Protein AF-A0A6A6Y334-F1 (afdb_monomer_lite)

Foldseek 3Di:
DAQLDDDDPVCVVPDPCQVVAADPVRHGDPVNDDPDRHPLCVVCVVQVHPDCVRGPDHPVLSVQVRVLVSLQVPPDPVSRDDPVVSCVGPNNVVPQVCLCVVPDVVVVVVLVVVVCVVCVVVVVLVVVLVVLVVVLVVLVPDPPRDPVVNVVSVVVSVVSVVVSVVVVVVVVVVVVVVVVVVVVVPDDDDDDDDDDDDDDDDDDDDDDPPDDPDPNSVSVVVSVVSVVVVVVVVVVVVVVVVPDDDD

Secondary structure (DSSP, 8-state):
-BTTBSPPHHHHHH-TTHHHHB-TTSPBPGGG--S-SSHHHHHHHHTT-SSTTSSSS-HHHHHHHHHHHHHHS-SSGGGSPPHHHHHTSHHIIIIIIHHHHHS-HHHHHHHHHHHHHHHHHHHHHHHHHHHHHHHHHHHHH-TTS-HHHHHHHHHHHHHHHHHHHHHHHHHHHHHHHHHHHHHHH------PPPP------PPPP-------S-HHHHHHHHHHHHHHHHHHHHHHHHHTTTTPPP-

Radius of gyration: 24.03 Å; chains: 1; bounding box: 82×52×56 Å

Structure (mmCIF, N/CA/C/O backbone):
data_AF-A0A6A6Y334-F1
#
_entry.id   AF-A0A6A6Y334-F1
#
loop_
_atom_site.group_PDB
_atom_site.id
_atom_site.type_symbol
_atom_site.label_atom_id
_atom_site.label_alt_id
_atom_site.label_comp_id
_atom_site.label_asym_id
_atom_site.label_entity_id
_atom_site.label_seq_id
_atom_site.pdbx_PDB_ins_code
_atom_site.Cartn_x
_atom_site.Cartn_y
_atom_site.Cartn_z
_atom_site.occupancy
_atom_site.B_iso_or_equiv
_atom_site.auth_seq_id
_atom_site.auth_comp_id
_atom_site.auth_asym_id
_atom_site.auth_atom_id
_atom_site.pdbx_PDB_model_num
ATOM 1 N N . MET A 1 1 ? -9.642 15.295 -2.254 1.00 53.03 1 MET A N 1
ATOM 2 C CA . MET A 1 1 ? -9.373 14.388 -3.403 1.00 53.03 1 MET A CA 1
ATOM 3 C C . MET A 1 1 ? -8.264 13.412 -3.040 1.00 53.03 1 MET A C 1
ATOM 5 O O . MET A 1 1 ? -7.288 13.830 -2.428 1.00 53.03 1 MET A O 1
ATOM 9 N N . GLY A 1 2 ? -8.426 12.127 -3.369 1.00 61.81 2 GLY A N 1
ATOM 10 C CA . GLY A 1 2 ? -7.389 11.110 -3.171 1.00 61.81 2 GLY A CA 1
ATOM 11 C C . GLY A 1 2 ? -6.434 11.029 -4.365 1.00 61.81 2 GLY A C 1
ATOM 12 O O . GLY A 1 2 ? -6.744 11.528 -5.445 1.00 61.81 2 GLY A O 1
ATOM 13 N N . GLY A 1 3 ? -5.294 10.350 -4.197 1.00 67.12 3 GLY A N 1
ATOM 14 C CA . GLY A 1 3 ? -4.280 10.192 -5.253 1.00 67.12 3 GLY A CA 1
ATOM 15 C C . GLY A 1 3 ? -4.747 9.440 -6.513 1.00 67.12 3 GLY A C 1
ATOM 16 O O . GLY A 1 3 ? -4.031 9.438 -7.511 1.00 67.12 3 GLY A O 1
ATOM 17 N N . LEU A 1 4 ? -5.943 8.838 -6.482 1.00 75.44 4 LEU A N 1
ATOM 18 C CA . LEU A 1 4 ? -6.606 8.150 -7.600 1.00 75.44 4 LEU A CA 1
ATOM 19 C C . LEU A 1 4 ? -7.799 8.940 -8.174 1.00 75.44 4 LEU A C 1
ATOM 21 O O . LEU A 1 4 ? -8.516 8.434 -9.035 1.00 75.44 4 LEU A O 1
ATOM 25 N N . GLY A 1 5 ? -8.022 10.170 -7.700 1.00 77.94 5 GLY A N 1
ATOM 26 C CA . GLY A 1 5 ? -9.166 11.006 -8.056 1.00 77.94 5 GLY A CA 1
ATOM 27 C C . GLY A 1 5 ? -10.259 11.041 -6.975 1.00 77.94 5 GLY A C 1
ATOM 28 O O . GLY A 1 5 ? -10.006 10.717 -5.809 1.00 77.94 5 GLY A O 1
ATOM 29 N N . PRO A 1 6 ? -11.472 11.509 -7.322 1.00 79.94 6 PRO A N 1
ATOM 30 C CA . PRO A 1 6 ? -12.604 11.525 -6.403 1.00 79.94 6 PRO A CA 1
ATOM 31 C C . PRO A 1 6 ? -13.100 10.106 -6.101 1.00 79.94 6 PRO A C 1
ATOM 33 O O . PRO A 1 6 ? -13.112 9.231 -6.969 1.00 79.94 6 PRO A O 1
ATOM 36 N N . PHE A 1 7 ? -13.545 9.889 -4.864 1.00 82.81 7 PHE A N 1
ATOM 37 C CA . PHE A 1 7 ? -14.163 8.627 -4.475 1.00 82.81 7 PHE A CA 1
ATOM 38 C C . PHE A 1 7 ? -15.519 8.460 -5.174 1.00 82.81 7 PHE A C 1
ATOM 40 O O . PHE A 1 7 ? -16.265 9.432 -5.315 1.00 82.81 7 PHE A O 1
ATOM 47 N N . PRO A 1 8 ? -15.892 7.237 -5.584 1.00 86.25 8 PRO A N 1
ATOM 48 C CA . PRO A 1 8 ? -17.238 6.977 -6.068 1.00 86.25 8 PRO A CA 1
ATOM 49 C C . PRO A 1 8 ? -18.283 7.288 -4.988 1.00 86.25 8 PRO A C 1
ATOM 51 O O . PRO A 1 8 ? -18.146 6.819 -3.857 1.00 86.25 8 PRO A O 1
ATOM 54 N N . ALA A 1 9 ? -19.356 7.999 -5.350 1.00 85.88 9 ALA A N 1
ATOM 55 C CA . ALA A 1 9 ? -20.399 8.435 -4.410 1.00 85.88 9 ALA A CA 1
ATOM 56 C C . ALA A 1 9 ? -20.945 7.291 -3.538 1.00 85.88 9 ALA A C 1
ATOM 58 O O . ALA A 1 9 ? -20.974 7.404 -2.319 1.00 85.88 9 ALA A O 1
ATOM 59 N N . ARG A 1 10 ? -21.239 6.126 -4.137 1.00 85.38 10 ARG A N 1
ATOM 60 C CA . ARG A 1 10 ? -21.758 4.960 -3.394 1.00 85.38 10 ARG A CA 1
ATOM 61 C C . ARG A 1 10 ? -20.804 4.433 -2.308 1.00 85.38 10 ARG A C 1
ATOM 63 O O . ARG A 1 10 ? -21.264 3.796 -1.370 1.00 85.38 10 ARG A O 1
ATOM 70 N N . TRP A 1 11 ? -19.487 4.603 -2.478 1.00 85.69 11 TRP A N 1
ATOM 71 C CA . TRP A 1 11 ? -18.488 4.226 -1.468 1.00 85.69 11 TRP A CA 1
ATOM 72 C C . TRP A 1 11 ? -18.389 5.313 -0.407 1.00 85.69 11 TRP A C 1
ATOM 74 O O . TRP A 1 11 ? -18.378 5.012 0.779 1.00 85.69 11 TRP A O 1
ATOM 84 N N . TRP A 1 12 ? -18.359 6.571 -0.843 1.00 85.12 12 TRP A N 1
ATOM 85 C CA . TRP A 1 12 ? -18.287 7.728 0.039 1.00 85.12 12 TRP A CA 1
ATOM 86 C C . TRP A 1 12 ? -19.474 7.817 1.006 1.00 85.12 12 TRP A C 1
ATOM 88 O O . TRP A 1 12 ? -19.306 8.127 2.180 1.00 85.12 12 TRP A O 1
ATOM 98 N N . GLU A 1 13 ? -20.681 7.521 0.535 1.00 86.38 13 GLU A N 1
ATOM 99 C CA . GLU A 1 13 ? -21.895 7.546 1.356 1.00 86.38 13 GLU A CA 1
ATOM 100 C C . GLU A 1 13 ? -21.915 6.440 2.413 1.00 86.38 13 GLU A C 1
ATOM 102 O O . GLU A 1 13 ? -22.378 6.683 3.520 1.00 86.38 13 GLU A O 1
ATOM 107 N N . LYS A 1 14 ? -21.375 5.259 2.089 1.00 87.06 14 LYS A N 1
ATOM 108 C CA . LYS A 1 14 ? -21.352 4.077 2.967 1.00 87.06 14 LYS A CA 1
ATOM 109 C C . LYS A 1 14 ? -20.161 4.029 3.921 1.00 87.06 14 LYS A C 1
ATOM 111 O O . LYS A 1 14 ? -20.036 3.082 4.689 1.00 87.06 14 LYS A O 1
ATOM 116 N N . TRP A 1 15 ? -19.232 4.973 3.812 1.00 87.25 15 TRP A N 1
ATOM 117 C CA . TRP A 1 15 ? -18.028 4.957 4.626 1.00 87.25 15 TRP A CA 1
ATOM 118 C C . TRP A 1 15 ? -18.263 5.680 5.955 1.00 87.25 15 TRP A C 1
ATOM 120 O O . TRP A 1 15 ? -18.097 6.894 6.042 1.00 87.25 15 TRP A O 1
ATOM 130 N N . ASP A 1 16 ? -18.590 4.916 6.998 1.00 86.38 16 ASP A N 1
ATOM 131 C CA . ASP A 1 16 ? -18.931 5.445 8.330 1.00 86.38 16 ASP A CA 1
ATOM 132 C C . ASP A 1 16 ? -17.792 6.243 8.980 1.00 86.38 16 ASP A C 1
ATOM 134 O O . ASP A 1 16 ? -18.014 7.233 9.667 1.00 86.38 16 ASP A O 1
ATOM 138 N N . ALA A 1 17 ? -16.542 5.858 8.717 1.00 86.00 17 ALA A N 1
ATOM 139 C CA . ALA A 1 17 ? -15.372 6.535 9.269 1.00 86.00 17 ALA A CA 1
ATOM 140 C C . ALA A 1 17 ? -14.866 7.711 8.412 1.00 86.00 17 ALA A C 1
ATOM 142 O O . ALA A 1 17 ? -13.803 8.253 8.720 1.00 86.00 17 ALA A O 1
ATOM 143 N N . LYS A 1 18 ? -15.562 8.121 7.338 1.00 85.88 18 LYS A N 1
ATOM 144 C CA . LYS A 1 18 ? -15.069 9.187 6.438 1.00 85.88 18 LYS A CA 1
ATOM 145 C C . LYS A 1 18 ? -14.795 10.498 7.178 1.00 85.88 18 LYS A C 1
ATOM 147 O O . LYS A 1 18 ? -13.766 11.123 6.933 1.00 85.88 18 LYS A O 1
ATOM 152 N N . ASP A 1 19 ? -15.627 10.835 8.163 1.00 86.44 19 ASP A N 1
ATOM 153 C CA . ASP A 1 19 ? -15.519 12.072 8.941 1.00 86.44 19 ASP A CA 1
ATOM 154 C C . ASP A 1 19 ? -14.288 12.075 9.862 1.00 86.44 19 ASP A C 1
ATOM 156 O O . ASP A 1 19 ? -13.879 13.119 10.363 1.00 86.44 19 ASP A O 1
ATOM 160 N N . LYS A 1 20 ? -13.629 10.927 10.076 1.00 85.81 20 LYS A N 1
ATOM 161 C CA . LYS A 1 20 ? -12.347 10.845 10.797 1.00 85.81 20 LYS A CA 1
ATOM 162 C C . LYS A 1 20 ? -11.171 11.344 9.953 1.00 85.81 20 LYS A C 1
ATOM 164 O O . LYS A 1 20 ? -10.186 11.824 10.508 1.00 85.81 20 LYS A O 1
ATOM 169 N N . TYR A 1 21 ? -11.262 11.231 8.630 1.00 83.62 21 TYR A N 1
ATOM 170 C CA . TYR A 1 21 ? -10.155 11.505 7.704 1.00 83.62 21 TYR A CA 1
ATOM 171 C C . TYR A 1 21 ? -10.401 12.738 6.835 1.00 83.62 21 TYR A C 1
ATOM 173 O O . TYR A 1 21 ? -9.452 13.429 6.456 1.00 83.62 21 TYR A O 1
ATOM 181 N N . PHE A 1 22 ? -11.667 13.022 6.541 1.00 85.69 22 PHE A N 1
ATOM 182 C CA . PHE A 1 22 ? -12.078 14.065 5.620 1.00 85.69 22 PHE A CA 1
ATOM 183 C C . PHE A 1 22 ? -12.992 15.087 6.291 1.00 85.69 22 PHE A C 1
ATOM 185 O O . PHE A 1 22 ? -13.670 14.799 7.277 1.00 85.69 22 PHE A O 1
ATOM 192 N N . SER A 1 23 ? -12.972 16.294 5.745 1.00 86.00 23 SER A N 1
ATOM 193 C CA . SER A 1 23 ? -13.923 17.363 6.040 1.00 86.00 23 SER A CA 1
ATOM 194 C C . SER A 1 23 ? -15.225 17.153 5.249 1.00 86.00 23 SER A C 1
ATOM 196 O O . SER A 1 23 ? -15.264 16.352 4.310 1.00 86.00 23 SER A O 1
ATOM 198 N N . GLU A 1 24 ? -16.290 17.889 5.588 1.00 82.81 24 GLU A N 1
ATOM 199 C CA . GLU A 1 24 ? -17.609 17.780 4.926 1.00 82.81 24 GLU A CA 1
ATOM 200 C C . GLU A 1 24 ? -17.561 18.042 3.407 1.00 82.81 24 GLU A C 1
ATOM 202 O O . GLU A 1 24 ? -18.370 17.509 2.651 1.00 82.81 24 GLU A O 1
ATOM 207 N N . ASP A 1 25 ? -16.578 18.815 2.941 1.00 82.38 25 ASP A N 1
ATOM 208 C CA . ASP A 1 25 ? -16.327 19.105 1.525 1.00 82.38 25 ASP A CA 1
ATOM 209 C C . ASP A 1 25 ? -15.536 17.996 0.790 1.00 82.38 25 ASP A C 1
ATOM 211 O O . ASP A 1 25 ? -15.257 18.109 -0.406 1.00 82.38 25 ASP A O 1
ATOM 215 N N . GLY A 1 26 ? -15.153 16.917 1.485 1.00 78.00 26 GLY A N 1
ATOM 216 C CA . GLY A 1 26 ? -14.350 15.815 0.944 1.00 78.00 26 GLY A CA 1
ATOM 217 C C . GLY A 1 26 ? -12.854 16.128 0.796 1.00 78.00 26 GLY A C 1
ATOM 218 O O . GLY A 1 26 ? -12.109 15.382 0.136 1.00 78.00 26 GLY A O 1
ATOM 219 N N . SER A 1 27 ? -12.389 17.234 1.381 1.00 82.12 27 SER A N 1
ATOM 220 C CA . SER A 1 27 ? -10.965 17.530 1.540 1.00 82.12 27 SER A CA 1
ATOM 221 C C . SER A 1 27 ? -10.364 16.743 2.709 1.00 82.12 27 SER A C 1
ATOM 223 O O . SER A 1 27 ? -11.074 16.277 3.596 1.00 82.12 27 SER A O 1
ATOM 225 N N . TRP A 1 28 ? -9.045 16.534 2.690 1.00 81.81 28 TRP A N 1
ATOM 226 C CA . TRP A 1 28 ? -8.349 15.917 3.821 1.00 81.81 28 TRP A CA 1
ATOM 227 C C . TRP A 1 28 ? -8.351 16.871 5.013 1.00 81.81 28 TRP A C 1
ATOM 229 O O . TRP A 1 28 ? -8.073 18.058 4.840 1.00 81.81 28 TRP A O 1
ATOM 239 N N . LYS A 1 29 ? -8.566 16.346 6.221 1.00 84.69 29 LYS A N 1
ATOM 240 C CA . LYS A 1 29 ? -8.264 17.098 7.445 1.00 84.69 29 LYS A CA 1
ATOM 241 C C . LYS A 1 29 ? -6.766 17.402 7.497 1.00 84.69 29 LYS A C 1
ATOM 243 O O . LYS A 1 29 ? -5.967 16.533 7.154 1.00 84.69 29 LYS A O 1
ATOM 248 N N . GLU A 1 30 ? -6.380 18.606 7.926 1.00 78.31 30 GLU A N 1
ATOM 249 C CA . GLU A 1 30 ? -4.975 19.061 7.893 1.00 78.31 30 GLU A CA 1
ATOM 250 C C . GLU A 1 30 ? -4.021 18.083 8.594 1.00 78.31 30 GLU A C 1
ATOM 252 O O . GLU A 1 30 ? -2.979 17.730 8.052 1.00 78.31 30 GLU A O 1
ATOM 257 N N . GLU A 1 31 ? -4.434 17.560 9.746 1.00 79.62 31 GLU A N 1
ATOM 258 C CA . GLU A 1 31 ? -3.701 16.572 10.551 1.00 79.62 31 GLU A CA 1
ATOM 259 C C . GLU A 1 31 ? -3.618 15.163 9.934 1.00 79.62 31 GLU A C 1
ATOM 261 O O . GLU A 1 31 ? -2.829 14.333 10.385 1.00 79.62 31 GLU A O 1
ATOM 266 N N . LYS A 1 32 ? -4.440 14.860 8.924 1.00 78.06 32 LYS A N 1
ATOM 267 C CA . LYS A 1 32 ? -4.486 13.559 8.232 1.00 78.06 32 LYS A CA 1
ATOM 268 C C . LYS A 1 32 ? -4.083 13.660 6.767 1.00 78.06 32 LYS A C 1
ATOM 270 O O . LYS A 1 32 ? -4.228 12.684 6.030 1.00 78.06 32 LYS A O 1
ATOM 275 N N . LYS A 1 33 ? -3.610 14.827 6.329 1.00 76.88 33 LYS A N 1
ATOM 276 C CA . LYS A 1 33 ? -3.237 15.050 4.940 1.00 76.88 33 LYS A CA 1
ATOM 277 C C . LYS A 1 33 ? -2.040 14.158 4.580 1.00 76.88 33 LYS A C 1
ATOM 279 O O . LYS A 1 33 ? -1.043 14.183 5.296 1.00 76.88 33 LYS A O 1
ATOM 284 N N . PRO A 1 34 ? -2.120 13.373 3.492 1.00 73.31 34 PRO A N 1
ATOM 285 C CA . PRO A 1 34 ? -0.987 12.584 3.037 1.00 73.31 34 PRO A CA 1
ATOM 286 C C . PRO A 1 34 ? 0.148 13.493 2.554 1.00 73.31 34 PRO A C 1
ATOM 288 O O . PRO A 1 34 ? -0.102 14.554 1.977 1.00 73.31 34 PRO A O 1
ATOM 291 N N . ASP A 1 35 ? 1.386 13.027 2.725 1.00 76.62 35 ASP A N 1
ATOM 292 C CA . ASP A 1 35 ? 2.598 13.738 2.287 1.00 76.62 35 ASP A CA 1
ATOM 293 C C . ASP A 1 35 ? 2.624 13.990 0.769 1.00 76.62 35 ASP A C 1
ATOM 295 O O . ASP A 1 35 ? 3.244 14.942 0.296 1.00 76.62 35 ASP A O 1
ATOM 299 N N . PHE A 1 36 ? 1.908 13.160 0.003 1.00 78.25 36 PHE A N 1
ATOM 300 C CA . PHE A 1 36 ? 1.797 13.249 -1.451 1.00 78.25 36 PHE A CA 1
ATOM 301 C C . PHE A 1 36 ? 0.343 13.473 -1.871 1.00 78.25 36 PHE A C 1
ATOM 303 O O . PHE A 1 36 ? -0.562 12.746 -1.450 1.00 78.25 36 PHE A O 1
ATOM 310 N N . ASN A 1 37 ? 0.111 14.452 -2.749 1.00 73.31 37 ASN A N 1
ATOM 311 C CA . ASN A 1 37 ? -1.233 14.826 -3.197 1.00 73.31 37 ASN A CA 1
ATOM 312 C C . ASN A 1 37 ? -1.691 14.010 -4.415 1.00 73.31 37 ASN A C 1
ATOM 314 O O . ASN A 1 37 ? -2.886 13.963 -4.713 1.00 73.31 37 ASN A O 1
ATOM 318 N N . SER A 1 38 ? -0.764 13.356 -5.122 1.00 80.81 38 SER A N 1
ATOM 319 C CA . SER A 1 38 ? -1.067 12.509 -6.277 1.00 80.81 38 SER A CA 1
ATOM 320 C C . SER A 1 38 ? -0.226 11.235 -6.314 1.00 80.81 38 SER A C 1
ATOM 322 O O . SER A 1 38 ? 0.866 11.164 -5.747 1.00 80.81 38 SER A O 1
ATOM 324 N N . LEU A 1 39 ? -0.728 10.221 -7.029 1.00 83.00 39 LEU A N 1
ATOM 325 C CA . LEU A 1 39 ? 0.042 9.008 -7.305 1.00 83.00 39 LEU A CA 1
ATOM 326 C C . LEU A 1 39 ? 1.339 9.328 -8.067 1.00 83.00 39 LEU A C 1
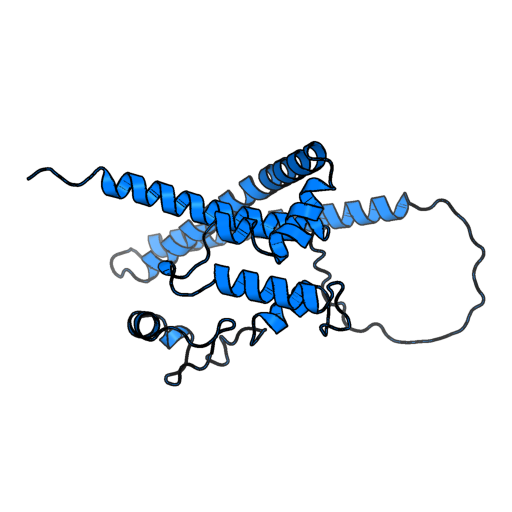ATOM 328 O O . LEU A 1 39 ? 2.373 8.742 -7.768 1.00 83.00 39 LEU A O 1
ATOM 332 N N . ALA A 1 40 ? 1.301 10.284 -8.999 1.00 83.19 40 ALA A N 1
ATOM 333 C CA . ALA A 1 40 ? 2.470 10.717 -9.758 1.00 83.19 40 ALA A CA 1
ATOM 334 C C . ALA A 1 40 ? 3.574 11.302 -8.858 1.00 83.19 40 ALA A C 1
ATOM 336 O O . ALA A 1 40 ? 4.734 10.917 -8.983 1.00 83.19 40 ALA A O 1
ATOM 337 N N . GLU A 1 41 ? 3.219 12.188 -7.919 1.00 82.25 41 GLU A N 1
ATOM 338 C CA . GLU A 1 41 ? 4.163 12.749 -6.937 1.00 82.25 41 GLU A CA 1
ATOM 339 C C . GLU A 1 41 ? 4.803 11.649 -6.089 1.00 82.25 41 GLU A C 1
ATOM 341 O O . GLU A 1 41 ? 6.022 11.618 -5.915 1.00 82.25 41 GLU A O 1
ATOM 346 N N . HIS A 1 42 ? 3.984 10.709 -5.618 1.00 82.19 42 HIS A N 1
ATOM 347 C CA . HIS A 1 42 ? 4.464 9.598 -4.810 1.00 82.19 42 HIS A CA 1
ATOM 348 C C . HIS A 1 42 ? 5.408 8.678 -5.602 1.00 82.19 42 HIS A C 1
ATOM 350 O O . HIS A 1 42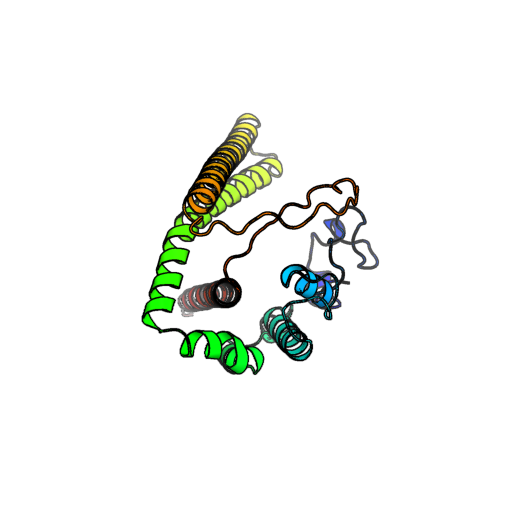 ? 6.452 8.275 -5.095 1.00 82.19 42 HIS A O 1
ATOM 356 N N . LEU A 1 43 ? 5.096 8.383 -6.868 1.00 82.25 43 LEU A N 1
ATOM 357 C CA . LEU A 1 43 ? 5.957 7.566 -7.727 1.00 82.25 43 LEU A CA 1
ATOM 358 C C . LEU A 1 43 ? 7.309 8.231 -7.999 1.00 82.25 43 LEU A C 1
ATOM 360 O O . LEU A 1 43 ? 8.332 7.550 -7.975 1.00 82.25 43 LEU A O 1
ATOM 364 N N . VAL A 1 44 ? 7.336 9.545 -8.241 1.00 81.19 44 VAL A N 1
ATOM 365 C CA . VAL A 1 44 ? 8.590 10.290 -8.450 1.00 81.19 44 VAL A CA 1
ATOM 366 C C . VAL A 1 44 ? 9.485 10.205 -7.214 1.00 81.19 44 VAL A C 1
ATOM 368 O O . VAL A 1 44 ? 10.682 9.942 -7.349 1.00 81.19 44 VAL A O 1
ATOM 371 N N . PHE A 1 45 ? 8.893 10.349 -6.026 1.00 79.38 45 PHE A N 1
ATOM 372 C CA . PHE A 1 45 ? 9.599 10.182 -4.759 1.00 79.38 45 PHE A CA 1
ATOM 373 C C . PHE A 1 45 ? 10.169 8.764 -4.596 1.00 79.38 45 PHE A C 1
ATOM 375 O O . PHE A 1 45 ? 11.352 8.606 -4.293 1.00 79.38 45 PHE A O 1
ATOM 382 N N . LEU A 1 46 ? 9.366 7.725 -4.861 1.00 76.75 46 LEU A N 1
ATOM 383 C CA . LEU A 1 46 ? 9.806 6.324 -4.771 1.00 76.75 46 LEU A CA 1
ATOM 384 C C . LEU A 1 46 ? 10.949 6.001 -5.740 1.00 76.75 46 LEU A C 1
ATOM 386 O O . LEU A 1 46 ? 11.853 5.237 -5.410 1.00 76.75 46 LEU A O 1
ATOM 390 N N . ALA A 1 47 ? 10.949 6.627 -6.912 1.00 72.31 47 ALA A N 1
ATOM 391 C CA . ALA A 1 47 ? 11.998 6.495 -7.914 1.00 72.31 47 ALA A CA 1
ATOM 392 C C . ALA A 1 47 ? 13.188 7.450 -7.681 1.00 72.31 47 ALA A C 1
ATOM 394 O O . ALA A 1 47 ? 13.883 7.817 -8.637 1.00 72.31 47 ALA A O 1
ATOM 395 N N . ARG A 1 48 ? 13.391 7.876 -6.424 1.00 70.06 48 ARG A N 1
ATOM 396 C CA . ARG A 1 48 ? 14.531 8.671 -5.935 1.00 70.06 48 ARG A CA 1
ATOM 397 C C . ARG A 1 48 ? 14.723 10.018 -6.645 1.00 70.06 48 ARG A C 1
ATOM 399 O O . ARG A 1 48 ? 15.815 10.579 -6.627 1.00 70.06 48 ARG A O 1
ATOM 406 N N . GLY A 1 49 ? 13.674 10.555 -7.265 1.00 62.97 49 GLY A N 1
ATOM 407 C CA . GLY A 1 49 ? 13.701 11.856 -7.928 1.00 62.97 49 GLY A CA 1
ATOM 408 C C . GLY A 1 49 ? 13.023 12.943 -7.095 1.00 62.97 49 GLY A C 1
ATOM 409 O O . GLY A 1 49 ? 12.031 12.692 -6.421 1.00 62.97 49 GLY A O 1
ATOM 410 N N . GLN A 1 50 ? 13.499 14.188 -7.203 1.00 62.84 50 GLN A N 1
ATOM 411 C CA . GLN A 1 50 ? 12.696 15.365 -6.826 1.00 62.84 50 GLN A CA 1
ATOM 412 C C . GLN A 1 50 ? 11.701 15.748 -7.931 1.00 62.84 50 GLN A C 1
ATOM 414 O O . GLN A 1 50 ? 10.656 16.339 -7.679 1.00 62.84 50 GLN A O 1
ATOM 419 N N . THR A 1 51 ? 12.033 15.414 -9.178 1.00 65.25 51 THR A N 1
ATOM 420 C CA . THR A 1 51 ? 11.197 15.592 -10.365 1.00 65.25 51 THR A CA 1
ATOM 421 C C . THR A 1 51 ? 11.352 14.388 -11.293 1.00 65.25 51 THR A C 1
ATOM 423 O O . THR A 1 51 ? 12.322 13.635 -11.195 1.00 65.25 51 THR A O 1
ATOM 426 N N . TRP A 1 52 ? 10.455 14.250 -12.270 1.00 63.03 52 TRP A N 1
ATOM 427 C CA . TRP A 1 52 ? 10.581 13.239 -13.327 1.00 63.03 52 TRP A CA 1
ATOM 428 C C . TRP A 1 52 ? 11.881 13.365 -14.143 1.00 63.03 52 TRP A C 1
ATOM 430 O O . TRP A 1 52 ? 12.326 12.386 -14.726 1.00 63.03 52 TRP A O 1
ATOM 440 N N . LYS A 1 53 ? 12.506 14.554 -14.191 1.00 65.19 53 LYS A N 1
ATOM 441 C CA . LYS A 1 53 ? 13.781 14.787 -14.900 1.00 65.19 53 LYS A CA 1
ATOM 442 C C . LYS A 1 53 ? 14.999 14.293 -14.127 1.00 65.19 53 LYS A C 1
ATOM 444 O O . LYS A 1 53 ? 16.034 14.038 -14.725 1.00 65.19 53 LYS A O 1
ATOM 449 N N . THR A 1 54 ? 14.882 14.231 -12.805 1.00 66.06 54 THR A N 1
ATOM 450 C CA . THR A 1 54 ? 15.952 13.811 -11.891 1.00 66.06 54 THR A CA 1
ATOM 451 C C . THR A 1 54 ? 15.756 12.377 -11.414 1.00 66.06 54 THR A C 1
ATOM 453 O O . THR A 1 54 ? 16.494 11.922 -10.552 1.00 66.06 54 THR A O 1
ATOM 456 N N . SER A 1 55 ? 14.711 11.702 -11.891 1.00 68.00 55 SER A N 1
ATOM 457 C CA . SER A 1 55 ? 14.431 10.320 -11.537 1.00 68.00 55 SER A CA 1
ATOM 458 C C . SER A 1 55 ? 15.194 9.367 -12.454 1.00 68.00 55 SER A C 1
ATOM 460 O O . SER A 1 55 ? 15.419 9.658 -13.627 1.00 68.00 55 SER A O 1
ATOM 462 N N . GLU A 1 56 ? 15.553 8.204 -11.913 1.00 68.56 56 GLU A N 1
ATOM 463 C CA . GLU A 1 56 ? 16.175 7.099 -12.649 1.00 68.56 56 GLU A CA 1
ATOM 464 C C . GLU A 1 56 ? 15.229 6.472 -13.697 1.00 68.56 56 GLU A C 1
ATOM 466 O O . GLU A 1 56 ? 15.676 5.774 -14.609 1.00 68.56 56 GLU A O 1
ATOM 471 N N . MET A 1 57 ? 13.917 6.711 -13.588 1.00 72.44 57 MET A N 1
ATOM 472 C CA . MET A 1 57 ? 12.918 6.245 -14.551 1.00 72.44 57 MET A CA 1
ATOM 473 C C . MET A 1 57 ? 12.634 7.299 -15.626 1.00 72.44 57 MET A C 1
ATOM 475 O O . MET A 1 57 ? 12.451 8.480 -15.329 1.00 72.44 57 MET A O 1
ATOM 479 N N . CYS A 1 58 ? 12.529 6.875 -16.890 1.00 80.00 58 CYS A N 1
ATOM 480 C CA . CYS A 1 58 ? 12.147 7.797 -17.956 1.00 80.00 58 CYS A CA 1
ATOM 481 C C . CYS A 1 58 ? 10.655 8.157 -17.875 1.00 80.00 58 CYS A C 1
ATOM 483 O O . CYS A 1 58 ? 9.835 7.408 -17.339 1.00 80.00 58 CYS A O 1
ATOM 485 N N . LYS A 1 59 ? 10.287 9.309 -18.444 1.00 81.31 59 LYS A N 1
ATOM 486 C CA . LYS A 1 59 ? 8.912 9.827 -18.405 1.00 81.31 59 LYS A CA 1
ATOM 487 C C . LYS A 1 59 ? 7.883 8.832 -18.958 1.00 81.31 59 LYS A C 1
ATOM 489 O O . LYS A 1 59 ? 6.838 8.649 -18.345 1.00 81.31 59 LYS A O 1
ATOM 494 N N . ASP A 1 60 ? 8.195 8.173 -20.070 1.00 85.31 60 ASP A N 1
ATOM 495 C CA . ASP A 1 60 ? 7.277 7.220 -20.705 1.00 85.31 60 ASP A CA 1
ATOM 496 C C . ASP A 1 60 ? 7.034 5.997 -19.812 1.00 85.31 60 ASP A C 1
ATOM 498 O O . ASP A 1 60 ? 5.912 5.510 -19.691 1.00 85.31 60 ASP A O 1
ATOM 502 N N . GLU A 1 61 ? 8.079 5.536 -19.120 1.00 85.75 61 GLU A N 1
ATOM 503 C CA . GLU A 1 61 ? 7.969 4.448 -18.154 1.00 85.75 61 GLU A CA 1
ATOM 504 C C . GLU A 1 61 ? 7.124 4.853 -16.942 1.00 85.75 61 GLU A C 1
ATOM 506 O O . GLU A 1 61 ? 6.326 4.048 -16.465 1.00 85.75 61 GLU A O 1
ATOM 511 N N . PHE A 1 62 ? 7.248 6.099 -16.474 1.00 85.12 62 PHE A N 1
ATOM 512 C CA . PHE A 1 62 ? 6.402 6.635 -15.406 1.00 85.12 62 PHE A CA 1
ATOM 513 C C . PHE A 1 62 ? 4.939 6.668 -15.792 1.00 85.12 62 PHE A C 1
ATOM 515 O O . PHE A 1 62 ? 4.106 6.209 -15.019 1.00 85.12 62 PHE A O 1
ATOM 522 N N . THR A 1 63 ? 4.628 7.197 -16.972 1.00 87.62 63 THR A N 1
ATOM 523 C CA . THR A 1 63 ? 3.247 7.267 -17.446 1.00 87.62 63 THR A CA 1
ATOM 524 C C . THR A 1 63 ? 2.658 5.865 -17.575 1.00 87.62 63 THR A C 1
ATOM 526 O O . THR A 1 63 ? 1.566 5.615 -17.071 1.00 87.62 63 THR A O 1
ATOM 529 N N . ALA A 1 64 ? 3.413 4.918 -18.139 1.00 89.19 64 ALA A N 1
ATOM 530 C CA . ALA A 1 64 ? 2.972 3.533 -18.250 1.00 89.19 64 ALA A CA 1
ATOM 531 C C . ALA A 1 64 ? 2.767 2.860 -16.875 1.00 89.19 64 ALA A C 1
ATOM 533 O O . ALA A 1 64 ? 1.789 2.132 -16.695 1.00 89.19 64 ALA A O 1
ATOM 534 N N . LEU A 1 65 ? 3.642 3.123 -15.894 1.00 88.94 65 LEU A N 1
ATOM 535 C CA . LEU A 1 65 ? 3.504 2.616 -14.523 1.00 88.94 65 LEU A CA 1
ATOM 536 C C . LEU A 1 65 ? 2.309 3.242 -13.795 1.00 88.94 65 LEU A C 1
ATOM 538 O O . LEU A 1 65 ? 1.546 2.542 -13.132 1.00 88.94 65 LEU A O 1
ATOM 542 N N . GLU A 1 66 ? 2.136 4.555 -13.905 1.00 89.19 66 GLU A N 1
ATOM 543 C CA . GLU A 1 66 ? 1.031 5.273 -13.279 1.00 89.19 66 GLU A CA 1
ATOM 544 C C . GLU A 1 66 ? -0.314 4.781 -13.827 1.00 89.19 66 GLU A C 1
ATOM 546 O O . GLU A 1 66 ? -1.222 4.479 -13.051 1.00 89.19 66 GLU A O 1
ATOM 551 N N . ASP A 1 67 ? -0.431 4.629 -15.147 1.00 90.38 67 ASP A N 1
ATOM 552 C CA . ASP A 1 67 ? -1.634 4.103 -15.792 1.00 90.38 67 ASP A CA 1
ATOM 553 C C . ASP A 1 67 ? -1.910 2.654 -15.389 1.00 90.38 67 ASP A C 1
ATOM 555 O O . ASP A 1 67 ? -3.059 2.277 -15.136 1.00 90.38 67 ASP A O 1
ATOM 559 N N . PHE A 1 68 ? -0.861 1.839 -15.288 1.00 90.88 68 PHE A N 1
ATOM 560 C CA . PHE A 1 68 ? -0.955 0.470 -14.800 1.00 90.88 68 PHE A CA 1
ATOM 561 C C . PHE A 1 68 ? -1.488 0.418 -13.360 1.00 90.88 68 PHE A C 1
ATOM 563 O O . PHE A 1 68 ? -2.492 -0.249 -13.092 1.00 90.88 68 PHE A O 1
ATOM 570 N N . LEU A 1 69 ? -0.895 1.190 -12.446 1.00 89.94 69 LEU A N 1
ATOM 571 C CA . LEU A 1 69 ? -1.315 1.251 -11.046 1.00 89.94 69 LEU A CA 1
ATOM 572 C C . LEU A 1 69 ? -2.724 1.821 -10.885 1.00 89.94 69 LEU A C 1
ATOM 574 O O . LEU A 1 69 ? -3.503 1.284 -10.099 1.00 89.94 69 LEU A O 1
ATOM 578 N N . LYS A 1 70 ? -3.107 2.842 -11.659 1.00 89.50 70 LYS A N 1
ATOM 579 C CA . LYS A 1 70 ? -4.485 3.360 -11.664 1.00 89.50 70 LYS A CA 1
ATOM 580 C C . LYS A 1 70 ? -5.491 2.270 -12.014 1.00 89.50 70 LYS A C 1
ATOM 582 O O . LYS A 1 70 ? -6.503 2.157 -11.332 1.00 89.50 70 LYS A O 1
ATOM 587 N N . LYS A 1 71 ? -5.199 1.434 -13.018 1.00 90.12 71 LYS A N 1
ATOM 588 C CA . LYS A 1 71 ? -6.055 0.299 -13.412 1.00 90.12 71 LYS A CA 1
ATOM 589 C C . LYS A 1 71 ? -6.096 -0.816 -12.359 1.00 90.12 71 LYS A C 1
ATOM 591 O O . LYS A 1 71 ? -7.115 -1.491 -12.222 1.00 90.12 71 LYS A O 1
ATOM 596 N N . MET A 1 72 ? -5.023 -1.012 -11.593 1.00 89.56 72 MET A N 1
ATOM 597 C CA . MET A 1 72 ? -4.980 -1.989 -10.493 1.00 89.56 72 MET A CA 1
ATOM 598 C C . MET A 1 72 ? -5.686 -1.514 -9.227 1.00 89.56 72 MET A C 1
ATOM 600 O O . MET A 1 72 ? -6.266 -2.329 -8.507 1.00 89.56 72 MET A O 1
ATOM 604 N N . LEU A 1 73 ? -5.616 -0.214 -8.949 1.00 88.00 73 LEU A N 1
ATOM 605 C CA . LEU A 1 73 ? -6.072 0.397 -7.705 1.00 88.00 73 LEU A CA 1
ATOM 606 C C . LEU A 1 73 ? -7.433 1.085 -7.839 1.00 88.00 73 LEU A C 1
ATOM 608 O O . LEU A 1 73 ? -7.864 1.745 -6.897 1.00 88.00 73 LEU A O 1
ATOM 612 N N . VAL A 1 74 ? -8.135 0.913 -8.969 1.00 89.50 74 VAL A N 1
ATOM 613 C CA . VAL A 1 74 ? -9.504 1.420 -9.149 1.00 89.50 74 VAL A CA 1
ATOM 614 C C . VAL A 1 74 ? -10.351 1.056 -7.929 1.00 89.50 74 VAL A C 1
ATOM 616 O O . VAL A 1 74 ? -10.349 -0.093 -7.474 1.00 89.50 74 VAL A O 1
ATOM 619 N N . TYR A 1 75 ? -11.076 2.045 -7.396 1.00 85.25 75 TYR A N 1
ATOM 620 C CA . TYR A 1 75 ? -11.914 1.864 -6.210 1.00 85.25 75 TYR A CA 1
ATOM 621 C C . TYR A 1 75 ? -12.873 0.684 -6.385 1.00 85.25 75 TYR A C 1
ATOM 623 O O . TYR A 1 75 ? -12.913 -0.213 -5.547 1.00 85.25 75 TYR A O 1
ATOM 631 N N . GLU A 1 76 ? -13.557 0.627 -7.529 1.00 84.56 76 GLU A N 1
ATOM 632 C CA . GLU A 1 76 ? -14.397 -0.511 -7.888 1.00 84.56 76 GLU A CA 1
ATOM 633 C C . GLU A 1 76 ? -13.599 -1.745 -8.258 1.00 84.56 76 GLU A C 1
ATOM 635 O O . GLU A 1 76 ? -12.913 -1.766 -9.277 1.00 84.56 76 GLU A O 1
ATOM 640 N N . SER A 1 77 ? -13.769 -2.804 -7.467 1.00 83.50 77 SER A N 1
ATOM 641 C CA . SER A 1 77 ? -13.124 -4.096 -7.692 1.00 83.50 77 SER A CA 1
ATOM 642 C C . SER A 1 77 ? -13.514 -4.724 -9.029 1.00 83.50 77 SER A C 1
ATOM 644 O O . SER A 1 77 ? -12.673 -5.369 -9.651 1.00 83.50 77 SER A O 1
ATOM 646 N N . THR A 1 78 ? -14.748 -4.493 -9.487 1.00 84.94 78 THR A N 1
ATOM 647 C CA . THR A 1 78 ? -15.268 -4.939 -10.792 1.00 84.94 78 THR A CA 1
ATOM 648 C C . THR A 1 78 ? -14.563 -4.274 -11.971 1.00 84.94 78 THR A C 1
ATOM 650 O O . THR A 1 78 ? -14.407 -4.895 -13.015 1.00 84.94 78 THR A O 1
ATOM 653 N N . ASN A 1 79 ? -14.086 -3.043 -11.781 1.00 86.94 79 ASN A N 1
ATOM 654 C CA . ASN A 1 79 ? -13.367 -2.270 -12.792 1.00 86.94 79 ASN A CA 1
ATOM 655 C C . ASN A 1 79 ? -11.842 -2.388 -12.655 1.00 86.94 79 ASN A C 1
ATOM 657 O O . ASN A 1 79 ? -11.110 -1.777 -13.435 1.00 86.94 79 ASN A O 1
ATOM 661 N N . ARG A 1 80 ? -11.340 -3.126 -11.654 1.00 90.88 80 ARG A N 1
ATOM 662 C CA . ARG A 1 80 ? -9.905 -3.393 -11.536 1.00 90.88 80 ARG A CA 1
ATOM 663 C C . ARG A 1 80 ? -9.479 -4.338 -12.642 1.00 90.88 80 ARG A C 1
ATOM 665 O O . ARG A 1 80 ? -10.128 -5.353 -12.883 1.00 90.88 80 ARG A O 1
ATOM 672 N N . ILE A 1 81 ? -8.316 -4.054 -13.208 1.00 91.50 81 ILE A N 1
ATOM 673 C CA . ILE A 1 81 ? -7.670 -4.927 -14.182 1.00 91.50 81 ILE A CA 1
ATOM 674 C C . ILE A 1 81 ? -7.537 -6.363 -13.643 1.00 91.50 81 ILE A C 1
ATOM 676 O O . ILE A 1 81 ? -7.296 -6.604 -12.444 1.00 91.50 81 ILE A O 1
ATOM 680 N N . THR A 1 82 ? -7.743 -7.335 -14.525 1.00 88.50 82 THR A N 1
ATOM 681 C CA . THR A 1 82 ? -7.530 -8.751 -14.219 1.00 88.50 82 THR A CA 1
ATOM 682 C C . THR A 1 82 ? -6.039 -9.080 -14.197 1.00 88.50 82 THR A C 1
ATOM 684 O O . THR A 1 82 ? -5.206 -8.306 -14.662 1.00 88.50 82 THR A O 1
ATOM 687 N N . VAL A 1 83 ? -5.677 -10.244 -13.651 1.00 84.31 83 VAL A N 1
ATOM 688 C CA . VAL A 1 83 ? -4.271 -10.686 -13.629 1.00 84.31 83 VAL A CA 1
ATOM 689 C C . VAL A 1 83 ? -3.728 -10.835 -15.054 1.00 84.31 83 VAL A C 1
ATOM 691 O O . VAL A 1 83 ? -2.633 -10.362 -15.339 1.00 84.31 83 VAL A O 1
ATOM 694 N N . ASN A 1 84 ? -4.516 -11.410 -15.965 1.00 82.94 84 ASN A N 1
ATOM 695 C CA . ASN A 1 84 ? -4.107 -11.616 -17.355 1.00 82.94 84 ASN A CA 1
ATOM 696 C C . ASN A 1 84 ? -3.865 -10.288 -18.081 1.00 82.94 84 ASN A C 1
ATOM 698 O O . ASN A 1 84 ? -2.840 -10.119 -18.733 1.00 82.94 84 ASN A O 1
ATOM 702 N N . GLU A 1 85 ? -4.770 -9.322 -17.926 1.00 87.25 85 GLU A N 1
ATOM 703 C CA . GLU A 1 85 ? -4.598 -7.985 -18.499 1.00 87.25 85 GLU A CA 1
ATOM 70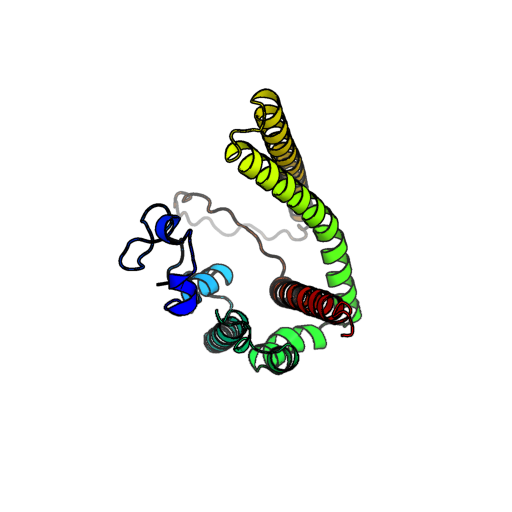4 C C . GLU A 1 85 ? -3.431 -7.229 -17.851 1.00 87.25 85 GLU A C 1
ATOM 706 O O . GLU A 1 85 ? -2.736 -6.474 -18.528 1.00 87.25 85 GLU A O 1
ATOM 711 N N . ALA A 1 86 ? -3.187 -7.435 -16.552 1.00 87.50 86 ALA A N 1
ATOM 712 C CA . ALA A 1 86 ? -2.071 -6.810 -15.857 1.00 87.50 86 ALA A CA 1
ATOM 713 C C . ALA A 1 86 ? -0.725 -7.319 -16.390 1.00 87.50 86 ALA A C 1
ATOM 715 O O . ALA A 1 86 ? 0.147 -6.521 -16.733 1.00 87.50 86 ALA A O 1
ATOM 716 N N . VAL A 1 87 ? -0.586 -8.639 -16.528 1.00 83.62 87 VAL A N 1
ATOM 717 C CA . VAL A 1 87 ? 0.595 -9.292 -17.110 1.00 83.62 87 VAL A CA 1
ATOM 718 C C . VAL A 1 87 ? 0.768 -8.897 -18.577 1.00 83.62 87 VAL A C 1
ATOM 720 O O . VAL A 1 87 ? 1.890 -8.669 -19.014 1.00 83.62 87 VAL A O 1
ATOM 723 N N . ALA A 1 88 ? -0.321 -8.759 -19.337 1.00 85.12 88 ALA A N 1
ATOM 724 C CA . ALA A 1 88 ? -0.288 -8.330 -20.736 1.00 85.12 88 ALA A CA 1
ATOM 725 C C . ALA A 1 88 ? -0.090 -6.813 -20.927 1.00 85.12 88 ALA A C 1
ATOM 727 O O . ALA A 1 88 ? 0.031 -6.352 -22.062 1.00 85.12 88 ALA A O 1
ATOM 728 N N . SER A 1 89 ? -0.079 -6.023 -19.849 1.00 89.50 89 S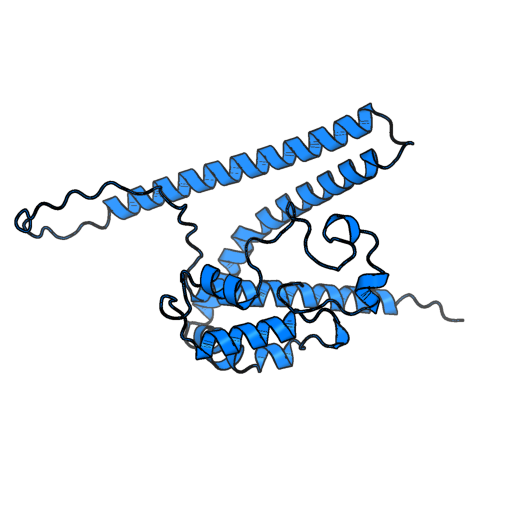ER A N 1
ATOM 729 C CA . SER A 1 89 ? 0.071 -4.572 -19.949 1.00 89.50 89 SER A CA 1
ATOM 730 C C . SER A 1 89 ? 1.435 -4.186 -20.521 1.00 89.50 89 SER A C 1
ATOM 732 O O . SER A 1 89 ? 2.439 -4.866 -20.308 1.00 89.50 89 SER A O 1
ATOM 734 N N . GLU A 1 90 ? 1.480 -3.053 -21.224 1.00 88.25 90 GLU A N 1
ATOM 735 C CA . GLU A 1 90 ? 2.711 -2.553 -21.839 1.00 88.25 90 GLU A CA 1
ATOM 736 C C . GLU A 1 90 ? 3.843 -2.399 -20.817 1.00 88.25 90 GLU A C 1
ATOM 738 O O . GLU A 1 90 ? 4.970 -2.821 -21.079 1.00 88.25 90 GLU A O 1
ATOM 743 N N . TRP A 1 91 ? 3.537 -1.828 -19.648 1.00 89.50 91 TRP A N 1
ATOM 744 C CA . TRP A 1 91 ? 4.526 -1.650 -18.591 1.00 89.50 91 TRP A CA 1
ATOM 745 C C . TRP A 1 91 ? 5.054 -2.997 -18.086 1.00 89.50 91 TRP A C 1
ATOM 747 O O . TRP A 1 91 ? 6.268 -3.184 -17.997 1.00 89.50 91 T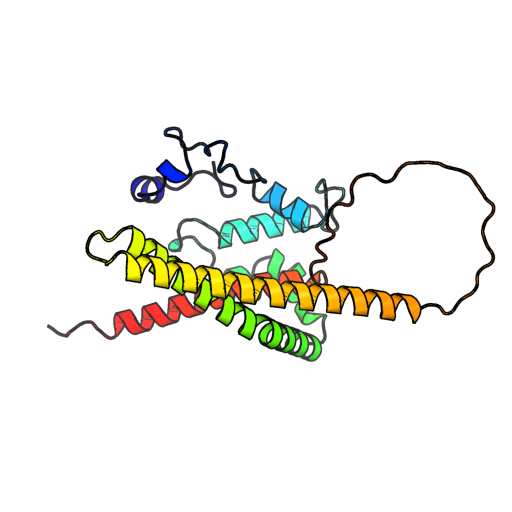RP A O 1
ATOM 757 N N . ALA A 1 92 ? 4.161 -3.958 -17.817 1.00 85.06 92 ALA A N 1
ATOM 758 C CA . ALA A 1 92 ? 4.567 -5.278 -17.352 1.00 85.06 92 ALA A CA 1
ATOM 759 C C . ALA A 1 92 ? 5.429 -5.998 -18.395 1.00 85.06 92 ALA A C 1
ATOM 761 O O . ALA A 1 92 ? 6.503 -6.466 -18.051 1.00 85.06 92 ALA A O 1
ATOM 762 N N . GLN A 1 93 ? 5.027 -6.032 -19.666 1.00 85.56 93 GLN A N 1
ATOM 763 C CA . GLN A 1 93 ? 5.775 -6.728 -20.719 1.00 85.56 93 GLN A CA 1
ATOM 764 C C . GLN A 1 93 ? 7.150 -6.104 -20.983 1.00 85.56 93 GLN A C 1
ATOM 766 O O . GLN A 1 93 ? 8.147 -6.815 -21.048 1.00 85.56 93 GLN A O 1
ATOM 771 N N . LYS A 1 94 ? 7.223 -4.773 -21.110 1.00 83.81 94 LYS A N 1
ATOM 772 C CA . LYS A 1 94 ? 8.463 -4.082 -21.498 1.00 83.81 94 LYS A CA 1
ATOM 773 C C . LYS A 1 94 ? 9.459 -3.892 -20.361 1.00 83.81 94 LYS A C 1
ATOM 775 O O . LYS A 1 94 ? 10.623 -3.624 -20.640 1.00 83.81 94 LYS A O 1
ATOM 780 N N . ARG A 1 95 ? 8.995 -3.907 -19.111 1.00 81.56 95 ARG A N 1
ATOM 781 C CA . ARG A 1 95 ? 9.829 -3.608 -17.941 1.00 81.56 95 ARG A CA 1
ATOM 782 C C . ARG A 1 95 ? 9.857 -4.792 -16.999 1.00 81.56 95 ARG A C 1
ATOM 784 O O . ARG A 1 95 ? 10.866 -5.463 -16.921 1.00 81.56 95 ARG A O 1
ATOM 791 N N . ALA A 1 96 ? 8.744 -5.116 -16.347 1.00 78.25 96 ALA A N 1
ATOM 792 C CA . ALA A 1 96 ? 8.761 -6.147 -15.312 1.00 78.25 96 ALA A CA 1
ATOM 793 C C . ALA A 1 96 ? 9.115 -7.547 -15.845 1.00 78.25 96 ALA A C 1
ATOM 795 O O . ALA A 1 96 ? 9.949 -8.230 -15.268 1.00 78.25 96 ALA A O 1
ATOM 796 N N . ILE A 1 97 ? 8.482 -7.981 -16.933 1.00 75.81 97 ILE A N 1
ATOM 797 C CA . ILE A 1 97 ? 8.665 -9.310 -17.519 1.00 75.81 97 ILE A CA 1
ATOM 798 C C . ILE A 1 97 ? 9.957 -9.358 -18.316 1.00 75.81 97 ILE A C 1
ATOM 800 O O . ILE A 1 97 ? 10.669 -10.339 -18.176 1.00 75.81 97 ILE A O 1
ATOM 804 N N . ALA A 1 98 ? 10.286 -8.313 -19.082 1.00 74.00 98 ALA A N 1
ATOM 805 C CA . ALA A 1 98 ? 11.583 -8.208 -19.745 1.00 74.00 98 ALA A CA 1
ATOM 806 C C . ALA A 1 98 ? 12.732 -8.388 -18.739 1.00 74.00 98 ALA A C 1
ATOM 808 O O . ALA A 1 98 ? 13.520 -9.312 -18.916 1.00 74.00 98 ALA A O 1
ATOM 809 N N . ASP A 1 99 ? 12.726 -7.631 -17.633 1.00 67.56 99 ASP A N 1
ATOM 810 C CA . ASP A 1 99 ? 13.704 -7.761 -16.543 1.00 67.56 99 ASP A CA 1
ATOM 811 C C . ASP A 1 99 ? 13.705 -9.204 -15.973 1.00 67.56 99 ASP A C 1
ATOM 813 O O . ASP A 1 99 ? 14.759 -9.795 -15.752 1.00 67.56 99 ASP A O 1
ATOM 817 N N . ILE A 1 100 ? 12.526 -9.829 -15.804 1.00 65.62 100 ILE A N 1
ATOM 818 C CA . ILE A 1 100 ? 12.398 -11.223 -15.329 1.00 65.62 100 ILE A CA 1
ATOM 819 C C . ILE A 1 100 ? 12.968 -12.251 -16.321 1.00 65.62 100 ILE A C 1
ATOM 821 O O . ILE A 1 100 ? 13.521 -13.263 -15.896 1.00 65.62 100 ILE A O 1
ATOM 825 N N . THR A 1 101 ? 12.758 -12.050 -17.621 1.00 62.91 101 THR A N 1
ATOM 826 C CA . THR A 1 101 ? 13.130 -13.001 -18.681 1.00 62.91 101 THR A CA 1
ATOM 827 C C . THR A 1 101 ? 14.565 -12.828 -19.165 1.00 62.91 101 THR A C 1
ATOM 829 O O . THR A 1 101 ? 15.143 -13.791 -19.664 1.00 62.91 101 THR A O 1
ATOM 832 N N . GLU A 1 102 ? 15.131 -11.625 -19.034 1.00 61.31 102 GLU A N 1
ATOM 833 C CA . GLU A 1 102 ? 16.552 -11.351 -19.267 1.00 61.31 102 GLU A CA 1
ATOM 834 C C . GLU A 1 102 ? 17.411 -11.830 -18.088 1.00 61.31 102 GLU A C 1
ATOM 836 O O . GLU A 1 102 ? 18.526 -12.313 -18.297 1.00 61.31 102 GLU A O 1
ATOM 841 N N . ALA A 1 103 ? 16.886 -11.777 -16.859 1.00 59.38 103 ALA A N 1
ATOM 842 C CA . ALA A 1 103 ? 17.494 -12.438 -15.713 1.00 59.38 103 ALA A CA 1
ATOM 843 C C . ALA A 1 103 ? 17.412 -13.970 -15.854 1.00 59.38 103 ALA A C 1
ATOM 845 O O . ALA A 1 103 ? 16.401 -14.516 -16.291 1.00 59.38 103 ALA A O 1
ATOM 846 N N . ASP A 1 104 ? 18.460 -14.691 -15.435 1.00 73.44 104 ASP A N 1
ATOM 847 C CA . ASP A 1 104 ? 18.407 -16.153 -15.317 1.00 73.44 104 ASP A CA 1
ATOM 848 C C . ASP A 1 104 ? 17.195 -16.540 -14.438 1.00 73.44 104 ASP A C 1
ATOM 850 O O . ASP A 1 104 ? 17.170 -16.186 -13.251 1.00 73.44 104 ASP A O 1
ATOM 854 N N . PRO A 1 105 ? 16.190 -17.271 -14.966 1.00 72.75 105 PRO A N 1
ATOM 855 C CA . PRO A 1 105 ? 14.994 -17.636 -14.211 1.00 72.75 105 PRO A CA 1
ATOM 856 C C . PRO A 1 105 ? 15.307 -18.365 -12.899 1.00 72.75 105 PRO A C 1
ATOM 858 O O . PRO A 1 105 ? 14.550 -18.252 -11.933 1.00 72.75 105 PRO A O 1
ATOM 861 N N . GLN A 1 106 ? 16.433 -19.086 -12.825 1.00 74.00 106 GLN A N 1
ATOM 862 C CA . GLN A 1 106 ? 16.887 -19.713 -11.582 1.00 74.00 106 GLN A CA 1
ATOM 863 C C . GLN A 1 106 ? 17.393 -18.685 -10.570 1.00 74.00 106 GLN A C 1
ATOM 865 O O . GLN A 1 106 ? 17.074 -18.790 -9.382 1.00 74.00 106 GLN A O 1
ATOM 870 N N . CYS A 1 107 ? 18.110 -17.657 -11.028 1.00 69.31 107 CYS A N 1
ATOM 871 C CA . CYS A 1 107 ? 18.517 -16.530 -10.195 1.00 69.31 107 CYS A CA 1
ATOM 872 C C . CYS A 1 107 ? 17.285 -15.816 -9.616 1.00 69.31 107 CYS A C 1
ATOM 874 O O . CYS A 1 107 ? 17.190 -15.628 -8.401 1.00 69.31 107 CYS A O 1
ATOM 876 N N . LEU A 1 108 ? 16.275 -15.544 -10.444 1.00 69.50 108 LEU A N 1
ATOM 877 C CA . LEU A 1 108 ? 15.048 -14.876 -10.015 1.00 69.50 108 LEU A CA 1
ATOM 878 C C . LEU A 1 108 ? 14.224 -15.706 -9.022 1.00 69.50 108 LEU A C 1
ATOM 880 O O . LEU A 1 108 ? 13.799 -15.197 -7.983 1.00 69.50 108 LEU A O 1
ATOM 884 N N . LEU A 1 109 ? 14.028 -17.000 -9.289 1.00 71.50 109 LEU A N 1
ATOM 885 C CA . LEU A 1 109 ? 13.345 -17.899 -8.354 1.00 71.50 109 LEU A CA 1
ATOM 886 C C . LEU A 1 109 ? 14.105 -18.013 -7.030 1.00 71.50 109 LEU A C 1
ATOM 888 O O . LEU A 1 109 ? 13.481 -18.073 -5.966 1.00 71.50 109 LEU A O 1
ATOM 892 N N . SER A 1 110 ? 15.439 -18.005 -7.072 1.00 73.06 110 SER A N 1
ATOM 893 C CA . SER A 1 110 ? 16.265 -18.000 -5.866 1.00 73.06 110 SER A CA 1
ATOM 894 C C . SER A 1 110 ? 16.090 -16.707 -5.062 1.00 73.06 110 SER A C 1
ATOM 896 O O . SER A 1 110 ? 15.939 -16.771 -3.839 1.00 73.06 110 SER A O 1
ATOM 898 N N . LEU A 1 111 ? 16.004 -15.553 -5.735 1.00 72.81 111 LEU A N 1
ATOM 899 C CA . LEU A 1 111 ? 15.764 -14.256 -5.111 1.00 72.81 111 LEU A CA 1
ATOM 900 C C . LEU A 1 111 ? 14.364 -14.192 -4.498 1.00 72.81 111 LEU A C 1
ATOM 902 O O . LEU A 1 111 ? 14.234 -13.858 -3.325 1.00 72.81 111 LEU A O 1
ATOM 906 N N . ILE A 1 112 ? 13.324 -14.589 -5.238 1.00 72.75 112 ILE A N 1
ATOM 907 C CA . ILE A 1 112 ? 11.944 -14.641 -4.730 1.00 72.75 112 ILE A CA 1
ATOM 908 C C . ILE A 1 112 ? 11.862 -15.560 -3.512 1.00 72.75 112 ILE A C 1
ATOM 910 O O . ILE A 1 112 ? 11.276 -15.179 -2.497 1.00 72.75 112 ILE A O 1
ATOM 914 N N . ARG A 1 113 ? 12.473 -16.750 -3.571 1.00 77.25 113 ARG A N 1
ATOM 915 C CA . ARG A 1 113 ? 12.514 -17.687 -2.441 1.00 77.25 113 ARG A CA 1
ATOM 916 C C . ARG A 1 113 ? 13.228 -17.075 -1.238 1.00 77.25 113 ARG A C 1
ATOM 918 O O . ARG A 1 113 ? 12.709 -17.153 -0.126 1.00 77.25 113 ARG A O 1
ATOM 925 N N . LYS A 1 114 ? 14.386 -16.445 -1.448 1.00 78.88 114 LYS A N 1
ATOM 926 C CA . LYS A 1 114 ? 15.146 -15.752 -0.398 1.00 78.88 114 LYS A CA 1
ATOM 927 C C . LYS A 1 114 ? 14.301 -14.653 0.245 1.00 78.88 114 LYS A C 1
ATOM 929 O O . LYS A 1 114 ? 14.176 -14.627 1.466 1.00 78.88 114 LYS A O 1
ATOM 934 N N . THR A 1 115 ? 13.659 -13.813 -0.561 1.00 73.31 115 THR A N 1
ATOM 935 C CA . THR A 1 115 ? 12.789 -12.727 -0.098 1.00 73.31 115 THR A CA 1
ATOM 936 C C . THR A 1 115 ? 11.572 -13.260 0.655 1.00 73.31 115 THR A C 1
ATOM 938 O O . THR A 1 115 ? 11.274 -12.779 1.744 1.00 73.31 115 THR A O 1
ATOM 941 N N . CYS A 1 116 ? 10.905 -14.305 0.158 1.00 69.69 116 CYS A N 1
ATOM 942 C CA . CYS A 1 116 ? 9.772 -14.925 0.852 1.00 69.69 116 CYS A CA 1
ATOM 943 C C . CYS A 1 116 ? 10.187 -15.535 2.198 1.00 69.69 116 CYS A C 1
ATOM 945 O O . CYS A 1 116 ? 9.475 -15.370 3.187 1.00 69.69 116 CYS A O 1
ATOM 947 N N . ASN A 1 117 ? 11.357 -16.175 2.270 1.00 77.88 117 ASN A N 1
ATOM 948 C CA . ASN A 1 117 ? 11.893 -16.712 3.523 1.00 77.88 117 ASN A CA 1
ATOM 949 C C . ASN A 1 117 ? 12.256 -15.606 4.525 1.00 77.88 117 ASN A C 1
ATOM 951 O O . ASN A 1 117 ? 12.109 -15.798 5.729 1.00 77.88 117 ASN A O 1
ATOM 955 N N . GLN A 1 118 ? 12.706 -14.446 4.042 1.00 78.69 118 GLN A N 1
ATOM 956 C CA . GLN A 1 118 ? 13.021 -13.293 4.888 1.00 78.69 118 GLN A CA 1
ATOM 957 C C . GLN A 1 118 ? 11.766 -12.560 5.381 1.00 78.69 118 GLN A C 1
ATOM 959 O O . GLN A 1 118 ? 11.702 -12.166 6.546 1.00 78.69 118 GLN A O 1
ATOM 964 N N . LEU A 1 119 ? 10.776 -12.362 4.508 1.00 75.94 119 LEU A N 1
ATOM 965 C CA . LEU A 1 119 ? 9.574 -11.584 4.813 1.00 75.94 119 LEU A CA 1
ATOM 966 C C . LEU A 1 119 ? 8.489 -12.406 5.505 1.00 75.94 119 LEU A C 1
ATOM 968 O O . LEU A 1 119 ? 7.756 -11.858 6.320 1.00 75.94 119 LEU A O 1
ATOM 972 N N . GLY A 1 120 ? 8.391 -13.709 5.234 1.00 82.00 120 GLY A N 1
ATOM 973 C CA . GLY A 1 120 ? 7.353 -14.576 5.795 1.00 82.00 120 GLY A CA 1
ATOM 974 C C . GLY A 1 120 ? 7.257 -14.511 7.326 1.00 82.00 120 GLY A C 1
ATOM 975 O O . GLY A 1 120 ? 6.169 -14.260 7.845 1.00 82.00 120 GLY A O 1
ATOM 976 N N . PRO A 1 121 ? 8.363 -14.683 8.074 1.00 86.62 121 PRO A N 1
ATOM 977 C CA . PRO A 1 121 ? 8.355 -14.538 9.529 1.00 86.62 121 PRO A CA 1
ATOM 978 C C . PRO A 1 121 ? 7.942 -13.136 9.992 1.00 86.62 121 PRO A C 1
ATOM 980 O O . PRO A 1 121 ? 7.132 -13.024 10.907 1.00 86.62 121 PRO A O 1
ATOM 983 N N . ARG A 1 122 ? 8.423 -12.079 9.320 1.00 79.19 122 ARG A N 1
ATOM 984 C CA . ARG A 1 122 ? 8.059 -10.690 9.644 1.00 79.19 122 ARG A CA 1
ATOM 985 C C . ARG A 1 122 ? 6.569 -10.438 9.462 1.00 79.19 122 ARG A C 1
ATOM 987 O O . ARG A 1 122 ? 5.932 -9.889 10.349 1.00 79.19 122 ARG A O 1
ATOM 994 N N . LEU A 1 123 ? 5.996 -10.880 8.346 1.00 75.62 123 LEU A N 1
ATOM 995 C CA . LEU A 1 123 ? 4.561 -10.754 8.087 1.00 75.62 123 LEU A CA 1
ATOM 996 C C . LEU A 1 123 ? 3.734 -11.465 9.164 1.00 75.62 123 LEU A C 1
ATOM 998 O O . LEU A 1 123 ? 2.734 -10.921 9.618 1.00 75.62 123 LEU A O 1
ATOM 1002 N N . LYS A 1 124 ? 4.174 -12.642 9.631 1.00 86.69 124 LYS A N 1
ATOM 1003 C CA . LYS A 1 124 ? 3.520 -13.338 10.751 1.00 86.69 124 LYS A CA 1
ATOM 1004 C C . LYS A 1 124 ? 3.577 -12.530 12.049 1.00 86.69 124 LYS A C 1
ATOM 1006 O O . LYS A 1 124 ? 2.586 -12.495 12.768 1.00 86.69 124 LYS A O 1
ATOM 1011 N N . GLU A 1 125 ? 4.710 -11.904 12.361 1.00 90.38 125 GLU A N 1
ATOM 1012 C CA . GLU A 1 125 ? 4.853 -11.048 13.548 1.00 90.38 125 GLU A CA 1
ATOM 1013 C C . GLU A 1 125 ? 3.971 -9.792 13.450 1.00 90.38 125 GLU A C 1
ATOM 1015 O O . GLU A 1 125 ? 3.223 -9.504 14.382 1.00 90.38 125 GLU A O 1
ATOM 1020 N N . TYR A 1 126 ? 3.965 -9.106 12.303 1.00 83.94 126 TYR A N 1
ATOM 1021 C CA . TYR A 1 126 ? 3.094 -7.949 12.071 1.00 83.94 126 TYR A CA 1
ATOM 1022 C C . TYR A 1 126 ? 1.606 -8.302 12.113 1.00 83.94 126 TYR A C 1
ATOM 1024 O O . TYR A 1 126 ? 0.821 -7.534 12.663 1.00 83.94 126 TYR A O 1
ATOM 1032 N N . ASN A 1 127 ? 1.207 -9.458 11.576 1.00 88.19 127 ASN A N 1
ATOM 1033 C CA . ASN A 1 127 ? -0.179 -9.915 11.664 1.00 88.19 127 ASN A CA 1
ATOM 1034 C C . ASN A 1 127 ? -0.596 -10.139 13.121 1.00 88.19 127 ASN A C 1
ATOM 1036 O O . ASN A 1 127 ? -1.646 -9.648 13.517 1.00 88.19 127 ASN A O 1
ATOM 1040 N N . LYS A 1 128 ? 0.254 -10.774 13.942 1.00 92.69 128 LYS A N 1
ATOM 1041 C CA . LYS A 1 128 ? -0.007 -10.942 15.384 1.00 92.69 128 LYS A CA 1
ATOM 1042 C C . LYS A 1 128 ? -0.138 -9.610 16.116 1.00 92.69 128 LYS A C 1
ATOM 1044 O O . LYS A 1 128 ? -1.031 -9.458 16.942 1.00 92.69 128 LYS A O 1
ATOM 1049 N N . LEU A 1 129 ? 0.741 -8.649 15.822 1.00 92.56 129 LEU A N 1
ATOM 1050 C CA . LEU A 1 129 ? 0.646 -7.305 16.392 1.00 92.56 129 LEU A CA 1
ATOM 1051 C C . LEU A 1 129 ? -0.683 -6.649 16.006 1.00 92.56 129 LEU A C 1
ATOM 1053 O O . LEU A 1 129 ? -1.376 -6.118 16.865 1.00 92.56 129 LEU A O 1
ATOM 1057 N N . LYS A 1 130 ? -1.055 -6.722 14.726 1.00 90.06 130 LYS A N 1
ATOM 1058 C CA . LYS A 1 130 ? -2.301 -6.140 14.227 1.00 90.06 130 LYS A CA 1
ATOM 1059 C C . LYS A 1 130 ? -3.533 -6.793 14.854 1.00 90.06 130 LYS A C 1
ATOM 1061 O O . LYS A 1 130 ? -4.468 -6.094 15.216 1.00 90.06 130 LYS A O 1
ATOM 1066 N N . GLU A 1 131 ? -3.532 -8.113 15.010 1.00 92.75 131 GLU A N 1
ATOM 1067 C CA . GLU A 1 131 ? -4.586 -8.846 15.718 1.00 92.75 131 GLU A CA 1
ATOM 1068 C C . GLU A 1 131 ? -4.690 -8.404 17.184 1.00 92.75 131 GLU A C 1
ATOM 1070 O O . GLU A 1 131 ? -5.791 -8.142 17.660 1.00 92.75 131 GLU A O 1
ATOM 1075 N N . ALA A 1 132 ? -3.559 -8.253 17.880 1.00 92.69 132 ALA A N 1
ATOM 1076 C CA . ALA A 1 132 ? -3.534 -7.776 19.261 1.00 92.69 132 ALA A CA 1
ATOM 1077 C C . ALA A 1 132 ? -4.023 -6.324 19.395 1.00 92.69 132 ALA A C 1
ATOM 1079 O O . ALA A 1 132 ? -4.776 -6.023 20.316 1.00 92.69 132 ALA A O 1
ATOM 1080 N N . GLN A 1 133 ? -3.638 -5.442 18.469 1.00 91.25 133 GLN A N 1
ATOM 1081 C CA . GLN A 1 133 ? -4.121 -4.059 18.416 1.00 91.25 133 GLN A CA 1
ATOM 1082 C C . GLN A 1 133 ? -5.627 -4.006 18.172 1.00 91.25 133 GLN A C 1
ATOM 1084 O O . GLN A 1 133 ? -6.341 -3.372 18.936 1.00 91.25 133 GLN A O 1
ATOM 1089 N N . ASN A 1 134 ? -6.122 -4.745 17.177 1.00 90.19 134 ASN A N 1
ATOM 1090 C CA . ASN A 1 134 ? -7.554 -4.823 16.904 1.00 90.19 134 ASN A CA 1
ATOM 1091 C C . ASN A 1 134 ? -8.337 -5.352 18.117 1.00 90.19 134 ASN A C 1
ATOM 1093 O O . ASN A 1 134 ? -9.432 -4.873 18.389 1.00 90.19 134 ASN A O 1
ATOM 1097 N N . ALA A 1 135 ? -7.792 -6.335 18.843 1.00 92.00 135 ALA A N 1
ATOM 1098 C CA . ALA A 1 135 ? -8.414 -6.855 20.057 1.00 92.00 135 ALA A CA 1
ATOM 1099 C C . ALA A 1 135 ? -8.439 -5.813 21.186 1.00 92.00 135 ALA A C 1
ATOM 1101 O O . ALA A 1 135 ? -9.445 -5.698 21.880 1.00 92.00 135 ALA A O 1
ATOM 1102 N N . ALA A 1 136 ? -7.360 -5.042 21.355 1.00 91.12 136 ALA A N 1
ATOM 1103 C CA . ALA A 1 136 ? -7.304 -3.957 22.330 1.00 91.12 136 ALA A CA 1
ATOM 1104 C C . ALA A 1 136 ? -8.288 -2.826 21.984 1.00 91.12 136 ALA A C 1
ATOM 1106 O O . ALA A 1 136 ? -9.019 -2.379 22.862 1.00 91.12 136 ALA A O 1
ATOM 1107 N N . ASP A 1 137 ? -8.355 -2.418 20.716 1.00 89.06 137 ASP A N 1
ATOM 1108 C CA . ASP A 1 137 ? -9.280 -1.384 20.241 1.00 89.06 137 ASP A CA 1
ATOM 1109 C C . ASP A 1 137 ? -10.744 -1.830 20.409 1.00 89.06 137 ASP A C 1
ATOM 1111 O O . ASP A 1 137 ? -11.560 -1.086 20.947 1.00 89.06 137 ASP A O 1
ATOM 1115 N N . ALA A 1 138 ? -11.067 -3.074 20.035 1.00 91.50 138 ALA A N 1
ATOM 1116 C CA . ALA A 1 138 ? -12.410 -3.631 20.210 1.00 91.50 138 ALA A CA 1
ATOM 1117 C C . ALA A 1 138 ? -12.815 -3.729 21.691 1.00 91.50 138 ALA A C 1
ATOM 1119 O O . ALA A 1 138 ? -13.959 -3.450 22.041 1.00 91.50 138 ALA A O 1
ATOM 1120 N N . ALA A 1 139 ? -11.881 -4.105 22.570 1.00 91.12 139 ALA A N 1
ATOM 1121 C CA . ALA A 1 139 ? -12.124 -4.147 24.008 1.00 91.12 139 ALA A CA 1
ATOM 1122 C C . ALA A 1 139 ? -12.291 -2.745 24.611 1.00 91.12 139 ALA A C 1
ATOM 1124 O O . ALA A 1 139 ? -13.075 -2.576 25.541 1.00 91.12 139 ALA A O 1
ATOM 1125 N N . GLU A 1 140 ? -11.583 -1.733 24.104 1.00 90.75 140 G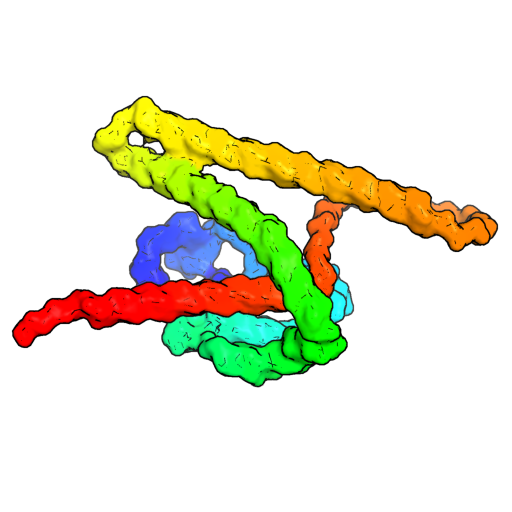LU A N 1
ATOM 1126 C CA . GLU A 1 140 ? -11.756 -0.346 24.545 1.00 90.75 140 GLU A CA 1
ATOM 1127 C C . GLU A 1 140 ? -13.175 0.154 24.244 1.00 90.75 140 GLU A C 1
ATOM 1129 O O . GLU A 1 140 ? -13.794 0.753 25.125 1.00 90.75 140 GLU A O 1
ATOM 1134 N N . GLU A 1 141 ? -13.710 -0.174 23.064 1.00 90.88 141 GLU A N 1
ATOM 1135 C CA . GLU A 1 141 ? -15.064 0.196 22.624 1.00 90.88 141 GLU A CA 1
ATOM 1136 C C . GLU A 1 141 ? -16.193 -0.557 23.355 1.00 90.88 141 GLU A C 1
ATOM 1138 O O . GLU A 1 141 ? -17.305 -0.037 23.446 1.00 90.88 141 GLU A O 1
ATOM 1143 N N . ASP A 1 142 ? -15.936 -1.751 23.900 1.00 90.00 142 ASP A N 1
ATOM 1144 C CA . ASP A 1 142 ? -16.945 -2.547 24.609 1.00 90.00 142 ASP A CA 1
ATOM 1145 C C . ASP A 1 142 ? -17.011 -2.197 26.109 1.00 90.00 142 ASP A C 1
ATOM 1147 O O . ASP A 1 142 ? -16.108 -2.502 26.895 1.00 90.00 142 ASP A O 1
ATOM 1151 N N . ASP A 1 143 ? -18.110 -1.573 26.537 1.00 90.56 143 ASP A N 1
ATOM 1152 C CA . ASP A 1 143 ? -18.374 -1.218 27.939 1.00 90.56 143 ASP A CA 1
ATOM 1153 C C . ASP A 1 143 ? -18.544 -2.440 28.867 1.00 90.56 143 ASP A C 1
ATOM 1155 O O . ASP A 1 143 ? -18.495 -2.293 30.092 1.00 90.56 143 ASP A O 1
ATOM 1159 N N . LEU A 1 144 ? -18.739 -3.645 28.314 1.00 93.06 144 LEU A N 1
ATOM 1160 C CA . LEU A 1 144 ? -18.899 -4.888 29.078 1.00 93.06 144 LEU A CA 1
ATOM 1161 C C . LEU A 1 144 ? -17.569 -5.566 29.426 1.00 93.06 144 LEU A C 1
ATOM 1163 O O . LEU A 1 144 ? -17.544 -6.437 30.300 1.00 93.06 144 LEU A O 1
ATOM 1167 N N . VAL A 1 145 ? -16.469 -5.193 28.767 1.00 87.50 145 VAL A N 1
ATOM 1168 C CA . VAL A 1 145 ? -15.144 -5.753 29.056 1.00 87.50 145 VAL A CA 1
ATOM 1169 C C . VAL A 1 145 ? -14.567 -5.089 30.304 1.00 87.50 145 VAL A C 1
ATOM 1171 O O . VAL A 1 145 ? -14.497 -3.863 30.407 1.00 87.50 145 VAL A O 1
ATOM 1174 N N . ASP A 1 146 ? -14.133 -5.905 31.264 1.00 95.38 146 ASP A N 1
ATOM 1175 C CA . ASP A 1 146 ? -13.551 -5.410 32.509 1.00 95.38 146 ASP A CA 1
ATOM 1176 C C . ASP A 1 146 ? -12.250 -4.623 32.270 1.00 95.38 146 ASP A C 1
ATOM 1178 O O . ASP A 1 146 ? -11.463 -4.924 31.367 1.00 95.38 146 ASP A O 1
ATOM 1182 N N . LYS A 1 147 ? -12.007 -3.610 33.109 1.00 94.44 147 LYS A N 1
ATOM 1183 C CA . LYS A 1 147 ? -10.851 -2.710 32.984 1.00 94.44 147 LYS A CA 1
ATOM 1184 C C . LYS A 1 147 ? -9.517 -3.447 33.038 1.00 94.44 147 LYS A C 1
ATOM 1186 O O . LYS A 1 147 ? -8.588 -3.039 32.337 1.00 94.44 147 LYS A O 1
ATOM 1191 N N . ASP A 1 148 ? -9.415 -4.510 33.832 1.00 95.44 148 ASP A N 1
ATOM 1192 C CA . ASP A 1 148 ? -8.181 -5.281 33.929 1.00 95.44 148 ASP A CA 1
ATOM 1193 C C . ASP A 1 148 ? -7.915 -6.032 32.620 1.00 95.44 148 ASP A C 1
ATOM 1195 O O . ASP A 1 148 ? -6.773 -6.091 32.166 1.00 95.44 148 ASP A O 1
ATOM 1199 N N . GLU A 1 149 ? -8.954 -6.533 31.950 1.00 94.31 149 GLU A N 1
ATOM 1200 C CA . GLU A 1 149 ? -8.808 -7.215 30.661 1.00 94.31 149 GLU A CA 1
ATOM 1201 C C . GLU A 1 149 ? -8.443 -6.238 29.535 1.00 94.31 149 GLU A C 1
ATOM 1203 O O . GLU A 1 149 ? -7.522 -6.517 28.760 1.00 94.31 149 GLU A O 1
ATOM 1208 N N . LYS A 1 150 ? -9.059 -5.044 29.501 1.00 94.69 150 LYS A N 1
ATOM 1209 C CA . LYS A 1 150 ? -8.655 -3.964 28.578 1.00 94.69 150 LYS A CA 1
ATOM 1210 C C . LYS A 1 150 ? -7.171 -3.625 28.744 1.00 94.69 150 LYS A C 1
ATOM 1212 O O . LYS A 1 150 ? -6.425 -3.536 27.765 1.00 94.69 150 LYS A O 1
ATOM 1217 N N . LEU A 1 151 ? -6.714 -3.499 29.993 1.00 95.94 151 LEU A N 1
ATOM 1218 C CA . LEU A 1 151 ? -5.314 -3.213 30.302 1.00 95.94 151 LEU A CA 1
ATOM 1219 C C . LEU A 1 151 ? -4.380 -4.334 29.832 1.00 95.94 151 LEU A C 1
ATOM 1221 O O . LEU A 1 151 ? -3.323 -4.045 29.271 1.00 95.94 151 LEU A O 1
ATOM 1225 N N . ARG A 1 152 ? -4.762 -5.602 30.020 1.00 96.12 152 ARG A N 1
ATOM 1226 C CA . ARG A 1 152 ? -3.960 -6.758 29.587 1.00 96.12 152 ARG A CA 1
ATOM 1227 C C . ARG A 1 152 ? -3.815 -6.827 28.073 1.00 96.12 152 ARG A C 1
ATOM 1229 O O . ARG A 1 152 ? -2.704 -7.049 27.592 1.00 96.12 152 ARG A O 1
ATOM 1236 N N . LEU A 1 153 ? -4.898 -6.611 27.326 1.00 94.19 153 LEU A N 1
ATOM 1237 C CA . LEU A 1 153 ? -4.867 -6.606 25.861 1.00 94.19 153 LEU A CA 1
ATOM 1238 C C . LEU A 1 153 ? -3.982 -5.479 25.325 1.00 94.19 153 LEU A C 1
ATOM 1240 O O . LEU A 1 153 ? -3.140 -5.716 24.457 1.00 94.19 153 LEU A O 1
ATOM 1244 N N . LYS A 1 154 ? -4.097 -4.284 25.911 1.00 95.12 154 LYS A N 1
ATOM 1245 C CA . LYS A 1 154 ? -3.241 -3.145 25.571 1.00 95.12 154 LYS A CA 1
ATOM 1246 C C . LYS A 1 154 ? -1.764 -3.426 25.854 1.00 95.12 154 LYS A C 1
ATOM 1248 O O . LYS A 1 154 ? -0.934 -3.280 24.964 1.00 95.12 154 LYS A O 1
ATOM 1253 N N . GLN A 1 155 ? -1.441 -3.919 27.051 1.00 96.50 155 GLN A N 1
ATOM 1254 C CA . GLN A 1 155 ? -0.070 -4.292 27.417 1.00 96.50 155 GLN A CA 1
ATOM 1255 C C . GLN A 1 155 ? 0.504 -5.384 26.509 1.00 96.50 155 GLN A C 1
ATOM 1257 O O . GLN A 1 155 ? 1.690 -5.359 26.188 1.00 96.50 155 GLN A O 1
ATOM 1262 N N . HIS A 1 156 ? -0.319 -6.345 26.086 1.00 95.81 156 HIS A N 1
ATOM 1263 C CA . HIS A 1 156 ? 0.099 -7.384 25.151 1.00 95.81 156 HIS A CA 1
ATOM 1264 C C . HIS A 1 156 ? 0.429 -6.808 23.765 1.00 95.81 156 HIS A C 1
ATOM 1266 O O . HIS A 1 156 ? 1.463 -7.162 23.195 1.00 95.81 156 HIS A O 1
ATOM 1272 N N . ALA A 1 157 ? -0.400 -5.899 23.242 1.00 93.94 157 ALA A N 1
ATOM 1273 C CA . ALA A 1 157 ? -0.131 -5.211 21.980 1.00 93.94 157 ALA A CA 1
ATOM 1274 C C . ALA A 1 157 ? 1.152 -4.359 22.055 1.00 93.94 157 ALA A C 1
ATOM 1276 O O . ALA A 1 157 ? 2.011 -4.477 21.179 1.00 93.94 157 ALA A O 1
ATOM 1277 N N . ASP A 1 158 ? 1.324 -3.585 23.131 1.00 94.88 158 ASP A N 1
ATOM 1278 C CA . ASP A 1 158 ? 2.523 -2.771 23.372 1.00 94.88 158 ASP A CA 1
ATOM 1279 C C . ASP A 1 158 ? 3.782 -3.650 23.474 1.00 94.88 158 ASP A C 1
ATOM 1281 O O . ASP A 1 158 ? 4.815 -3.360 22.873 1.00 94.88 158 ASP A O 1
ATOM 1285 N N . HIS A 1 159 ? 3.690 -4.787 24.168 1.00 96.00 159 HIS A N 1
ATOM 1286 C CA . HIS A 1 159 ? 4.801 -5.728 24.286 1.00 96.00 159 HIS A CA 1
ATOM 1287 C C . HIS A 1 159 ? 5.217 -6.327 22.935 1.00 96.00 159 HIS A C 1
ATOM 1289 O O . HIS A 1 159 ? 6.411 -6.454 22.653 1.00 96.00 159 HIS A O 1
ATOM 1295 N N . LEU A 1 160 ? 4.251 -6.691 22.084 1.00 93.38 160 LEU A N 1
ATOM 1296 C CA . LEU A 1 160 ? 4.537 -7.183 20.735 1.00 93.38 160 LEU A CA 1
ATOM 1297 C C . LEU A 1 160 ? 5.188 -6.107 19.862 1.00 93.38 160 LEU A C 1
ATOM 1299 O O . LEU A 1 160 ? 6.104 -6.423 19.100 1.00 93.38 160 LEU A O 1
ATOM 1303 N N . TYR A 1 161 ? 4.747 -4.853 19.986 1.00 92.50 161 TYR A N 1
ATOM 1304 C CA . TYR A 1 161 ? 5.346 -3.726 19.276 1.00 92.50 161 TYR A CA 1
ATOM 1305 C C . TYR A 1 161 ? 6.820 -3.549 19.658 1.00 92.50 161 TYR A C 1
ATOM 1307 O O . TYR A 1 161 ? 7.678 -3.530 18.776 1.00 92.50 161 TYR A O 1
ATOM 1315 N N . GLU A 1 162 ? 7.126 -3.521 20.958 1.00 93.75 162 GLU A N 1
ATOM 1316 C CA . GLU A 1 162 ? 8.501 -3.390 21.458 1.00 93.75 162 GLU A CA 1
ATOM 1317 C C . GLU A 1 162 ? 9.401 -4.547 21.004 1.00 93.75 162 GLU A C 1
ATOM 1319 O O . GLU A 1 162 ? 10.530 -4.325 20.565 1.00 93.75 162 GLU A O 1
ATOM 1324 N N . GLN A 1 163 ? 8.907 -5.791 21.018 1.00 91.75 163 GLN A N 1
ATOM 1325 C CA . GLN A 1 163 ? 9.684 -6.926 20.506 1.00 91.75 163 GLN A CA 1
ATOM 1326 C C . GLN A 1 163 ? 10.027 -6.790 19.018 1.00 91.75 163 GLN A C 1
ATOM 1328 O O . GLN A 1 163 ? 11.136 -7.141 18.608 1.00 91.75 163 GLN A O 1
ATOM 1333 N N . ILE A 1 164 ? 9.075 -6.333 18.200 1.00 90.25 164 ILE A N 1
ATOM 1334 C CA . ILE A 1 164 ? 9.302 -6.120 16.766 1.00 90.25 164 ILE A CA 1
ATOM 1335 C C . ILE A 1 164 ? 10.300 -4.978 16.567 1.00 90.25 164 ILE A C 1
ATOM 1337 O O . ILE A 1 164 ? 11.243 -5.131 15.791 1.00 90.25 164 ILE A O 1
ATOM 1341 N N . TYR A 1 165 ? 10.136 -3.880 17.306 1.00 88.88 165 TYR A N 1
ATOM 1342 C CA . TYR A 1 165 ? 11.015 -2.717 17.240 1.00 88.88 165 TYR A CA 1
ATOM 1343 C C . TYR A 1 165 ? 12.470 -3.077 17.567 1.00 88.88 165 TYR A C 1
ATOM 1345 O O . TYR A 1 165 ? 13.362 -2.801 16.766 1.00 88.88 165 TYR A O 1
ATOM 1353 N N . ILE A 1 166 ? 12.706 -3.776 18.682 1.00 89.94 166 ILE A N 1
ATOM 1354 C CA . ILE A 1 166 ? 14.049 -4.216 19.092 1.00 89.94 166 ILE A CA 1
ATOM 1355 C C . ILE A 1 166 ? 14.678 -5.119 18.025 1.00 89.94 166 ILE A C 1
ATOM 1357 O O . ILE A 1 166 ? 15.810 -4.886 17.610 1.00 89.94 166 ILE A O 1
ATOM 1361 N N . LYS A 1 167 ? 13.942 -6.117 17.518 1.00 87.75 167 LYS A N 1
ATOM 1362 C CA . LYS A 1 167 ? 14.456 -7.026 16.476 1.00 87.75 167 LYS A CA 1
ATOM 1363 C C . LYS A 1 167 ? 14.810 -6.301 15.181 1.00 87.75 167 LYS A C 1
ATOM 1365 O O . LYS A 1 167 ? 15.725 -6.719 14.467 1.00 87.75 167 LYS A O 1
ATOM 1370 N N . ASP A 1 168 ? 14.037 -5.285 14.817 1.00 84.56 168 ASP A N 1
ATOM 1371 C CA . ASP A 1 168 ? 14.290 -4.499 13.616 1.00 84.56 168 ASP A CA 1
ATOM 1372 C C . ASP A 1 168 ? 15.499 -3.577 13.791 1.00 84.56 168 ASP A C 1
ATOM 1374 O O . ASP A 1 168 ? 16.281 -3.442 12.847 1.00 84.56 168 ASP A O 1
ATOM 1378 N N . GLU A 1 169 ? 15.697 -3.039 14.993 1.00 87.88 169 GLU A N 1
ATOM 1379 C CA . GLU A 1 169 ? 16.864 -2.241 15.360 1.00 87.88 169 GLU A CA 1
ATOM 1380 C C . GLU A 1 169 ? 18.151 -3.075 15.378 1.00 87.88 169 GLU A C 1
ATOM 1382 O O . GLU A 1 169 ? 19.113 -2.730 14.698 1.00 87.88 169 GLU A O 1
ATOM 1387 N N . GLU A 1 170 ? 18.148 -4.244 16.025 1.00 88.62 170 GLU A N 1
ATOM 1388 C CA . GLU A 1 170 ? 19.291 -5.172 16.022 1.00 88.62 170 GLU A CA 1
ATOM 1389 C C . GLU A 1 170 ? 19.675 -5.589 14.596 1.00 88.62 170 GLU A C 1
ATOM 1391 O O . GLU A 1 170 ? 20.850 -5.653 14.227 1.00 88.62 170 GLU A O 1
ATOM 1396 N N . LYS A 1 171 ? 18.678 -5.853 13.741 1.00 82.81 171 LYS A N 1
ATOM 1397 C CA . LYS A 1 171 ? 18.919 -6.161 12.324 1.00 82.81 171 LYS A CA 1
ATOM 1398 C C . LYS A 1 171 ? 19.464 -4.967 11.555 1.00 82.81 171 LYS A C 1
ATOM 1400 O O . LYS A 1 171 ? 20.185 -5.177 10.579 1.00 82.81 171 LYS A O 1
ATOM 1405 N N . ARG A 1 172 ? 19.078 -3.746 11.920 1.00 79.19 172 ARG A N 1
ATOM 1406 C CA . ARG A 1 172 ? 19.583 -2.518 11.305 1.00 79.19 172 ARG A CA 1
ATOM 1407 C C . ARG A 1 172 ? 21.048 -2.316 11.667 1.00 79.19 172 ARG A C 1
ATOM 1409 O O . ARG A 1 172 ? 21.861 -2.203 10.756 1.00 79.19 172 ARG A O 1
ATOM 1416 N N . GLU A 1 173 ? 21.387 -2.401 12.948 1.00 85.88 173 GLU A N 1
ATOM 1417 C CA . GLU A 1 173 ? 22.770 -2.327 13.429 1.00 85.88 173 GLU A CA 1
ATOM 1418 C C . GLU A 1 173 ? 23.646 -3.420 12.805 1.00 85.88 173 GLU A C 1
ATOM 1420 O O . GLU A 1 173 ? 24.752 -3.143 12.346 1.00 85.88 173 GLU A O 1
ATOM 1425 N N . ALA A 1 174 ? 23.136 -4.652 12.688 1.00 83.38 174 ALA A N 1
ATOM 1426 C CA . ALA A 1 174 ? 23.857 -5.740 12.029 1.00 83.38 174 ALA A CA 1
ATOM 1427 C C . ALA A 1 174 ? 24.133 -5.460 10.540 1.00 83.38 174 ALA A C 1
ATOM 1429 O O . ALA A 1 174 ? 25.205 -5.797 10.040 1.00 83.38 174 ALA A O 1
ATOM 1430 N N . ARG A 1 175 ? 23.188 -4.835 9.821 1.00 78.19 175 ARG A N 1
ATOM 1431 C CA . ARG A 1 175 ? 23.386 -4.437 8.416 1.00 78.19 175 ARG A CA 1
ATOM 1432 C C . ARG A 1 175 ? 24.388 -3.297 8.287 1.00 78.19 175 ARG A C 1
ATOM 1434 O O . ARG A 1 175 ? 25.234 -3.362 7.407 1.00 78.19 175 ARG A O 1
ATOM 1441 N N . GLU A 1 176 ? 24.305 -2.290 9.152 1.00 80.00 176 GLU A N 1
ATOM 1442 C CA . GLU A 1 176 ? 25.250 -1.166 9.180 1.00 80.00 176 GLU A CA 1
ATOM 1443 C C . GLU A 1 176 ? 26.673 -1.653 9.508 1.00 80.00 176 GLU A C 1
ATOM 1445 O O . GLU A 1 176 ? 27.633 -1.268 8.844 1.00 80.00 176 GLU A O 1
ATOM 1450 N N . ALA A 1 177 ? 26.817 -2.577 10.463 1.00 79.56 177 ALA A N 1
ATOM 1451 C CA . ALA A 1 177 ? 28.092 -3.220 10.772 1.00 79.56 177 ALA A CA 1
ATOM 1452 C C . ALA A 1 177 ? 28.647 -4.018 9.583 1.00 79.56 177 ALA A C 1
ATOM 1454 O O . ALA A 1 177 ? 29.845 -3.951 9.306 1.00 79.56 177 ALA A O 1
ATOM 1455 N N . GLN A 1 178 ? 27.783 -4.737 8.864 1.00 74.69 178 GLN A N 1
ATOM 1456 C CA . GLN A 1 178 ? 28.180 -5.502 7.687 1.00 74.69 178 GLN A CA 1
ATOM 1457 C C . GLN A 1 178 ? 28.615 -4.593 6.522 1.00 74.69 178 GLN A C 1
ATOM 1459 O O . GLN A 1 178 ? 29.652 -4.841 5.907 1.00 74.69 178 GLN A O 1
ATOM 1464 N N . ASP A 1 179 ? 27.895 -3.497 6.281 1.00 71.94 179 ASP A N 1
ATOM 1465 C CA . ASP A 1 179 ? 28.229 -2.498 5.257 1.00 71.94 179 ASP A CA 1
ATOM 1466 C C . ASP A 1 179 ? 29.571 -1.799 5.554 1.00 71.94 179 ASP A C 1
ATOM 1468 O O . ASP A 1 179 ? 30.409 -1.618 4.665 1.00 71.94 179 ASP A O 1
ATOM 1472 N N . MET A 1 180 ? 29.851 -1.509 6.832 1.00 64.12 180 MET A N 1
ATOM 1473 C CA . MET A 1 180 ? 31.169 -1.025 7.261 1.00 64.12 180 MET A CA 1
ATOM 1474 C C . MET A 1 180 ? 32.283 -2.053 7.013 1.00 64.12 180 MET A C 1
ATOM 1476 O O . MET A 1 180 ? 33.377 -1.668 6.600 1.00 64.12 180 MET A O 1
ATOM 1480 N N . THR A 1 181 ? 32.041 -3.351 7.236 1.00 67.56 181 THR A N 1
ATOM 1481 C CA . THR A 1 181 ? 33.055 -4.388 6.968 1.00 67.56 181 THR A CA 1
ATOM 1482 C C . THR A 1 181 ? 33.309 -4.600 5.477 1.00 67.56 181 THR A C 1
ATOM 1484 O O . THR A 1 181 ? 34.465 -4.745 5.079 1.00 67.56 181 THR A O 1
ATOM 1487 N N . ASP A 1 182 ? 32.273 -4.533 4.642 1.00 55.16 182 ASP A N 1
ATOM 1488 C CA . ASP A 1 182 ? 32.410 -4.681 3.191 1.00 55.16 182 ASP A CA 1
ATOM 1489 C C . ASP A 1 182 ? 33.107 -3.453 2.569 1.00 55.16 182 ASP A C 1
ATOM 1491 O O . ASP A 1 182 ? 33.952 -3.597 1.681 1.00 55.16 182 ASP A O 1
ATOM 1495 N N . THR A 1 183 ? 32.868 -2.253 3.116 1.00 54.06 183 THR A N 1
ATOM 1496 C CA . THR A 1 183 ? 33.566 -1.011 2.727 1.00 54.06 183 THR A CA 1
ATOM 1497 C C . THR A 1 183 ? 35.065 -1.049 3.055 1.00 54.06 183 THR A C 1
ATOM 1499 O O . THR A 1 183 ? 35.879 -0.510 2.305 1.00 54.06 183 THR A O 1
ATOM 1502 N N . VAL A 1 184 ? 35.463 -1.714 4.146 1.00 49.47 184 VAL A N 1
ATOM 1503 C CA . VAL A 1 184 ? 36.879 -1.856 4.541 1.00 49.47 184 VAL A CA 1
ATOM 1504 C C . VAL A 1 184 ? 37.612 -2.910 3.696 1.00 49.47 184 VAL A C 1
ATOM 1506 O O . VAL A 1 184 ? 38.812 -2.776 3.460 1.00 49.47 184 VAL A O 1
ATOM 1509 N N . ILE A 1 185 ? 36.915 -3.937 3.200 1.00 46.16 185 ILE A N 1
ATOM 1510 C CA . ILE A 1 185 ? 37.514 -5.026 2.406 1.00 46.16 185 ILE A CA 1
ATOM 1511 C C . ILE A 1 185 ? 37.629 -4.658 0.911 1.00 46.16 185 ILE A C 1
ATOM 1513 O O . ILE A 1 185 ? 38.522 -5.151 0.222 1.00 46.16 185 ILE A O 1
ATOM 1517 N N . ALA A 1 186 ? 36.807 -3.734 0.401 1.00 37.97 186 ALA A N 1
ATOM 1518 C CA . ALA A 1 186 ? 36.810 -3.296 -1.000 1.00 37.97 186 ALA A CA 1
ATOM 1519 C C . ALA A 1 186 ? 37.855 -2.210 -1.354 1.00 37.97 186 ALA A C 1
ATOM 1521 O O . ALA A 1 186 ? 37.640 -1.430 -2.283 1.00 37.97 186 ALA A O 1
ATOM 1522 N N . SER A 1 187 ? 39.008 -2.161 -0.675 1.00 36.94 187 SER A N 1
ATOM 1523 C CA . SER A 1 187 ? 40.130 -1.288 -1.067 1.00 36.94 187 SER A CA 1
ATOM 1524 C C . SER A 1 187 ? 41.302 -2.069 -1.678 1.00 36.94 187 SER A C 1
ATOM 1526 O O . SER A 1 187 ? 42.214 -2.485 -0.964 1.00 36.94 187 SER A O 1
ATOM 1528 N N . PRO A 1 188 ? 41.327 -2.236 -3.014 1.00 42.53 188 PRO A N 1
ATOM 1529 C CA . PRO A 1 188 ? 42.565 -2.526 -3.721 1.00 42.53 188 PRO A CA 1
ATOM 1530 C C . PRO A 1 188 ? 42.810 -1.530 -4.864 1.00 42.53 188 PRO A C 1
ATOM 1532 O O . PRO A 1 188 ? 42.695 -1.899 -6.027 1.00 42.53 188 PRO A O 1
ATOM 1535 N N . TRP A 1 189 ? 43.168 -0.281 -4.541 1.00 40.72 189 TRP A N 1
ATOM 1536 C CA . TRP A 1 189 ? 44.167 0.496 -5.292 1.00 40.72 189 TRP A CA 1
ATOM 1537 C C . TRP A 1 189 ? 44.514 1.815 -4.582 1.00 40.72 189 TRP A C 1
ATOM 1539 O O . TRP A 1 189 ? 43.657 2.635 -4.271 1.00 40.72 189 TRP A O 1
ATOM 1549 N N . GLU A 1 190 ? 45.809 2.025 -4.358 1.00 45.94 190 GLU A N 1
ATOM 1550 C CA . GLU A 1 190 ? 46.401 3.335 -4.106 1.00 45.94 190 GLU A CA 1
ATOM 1551 C C . GLU A 1 190 ? 46.348 4.150 -5.414 1.00 45.94 190 GLU A C 1
ATOM 1553 O O . GLU A 1 190 ? 46.968 3.768 -6.406 1.00 45.94 190 GLU A O 1
ATOM 1558 N N . LEU A 1 191 ? 45.643 5.287 -5.441 1.00 41.25 191 LEU A N 1
ATOM 1559 C CA . LEU A 1 191 ? 46.011 6.395 -6.333 1.00 41.25 191 LEU A CA 1
ATOM 1560 C C . LEU A 1 191 ? 46.541 7.549 -5.479 1.00 41.25 191 LEU A C 1
ATOM 1562 O O . LEU A 1 191 ? 46.051 7.766 -4.367 1.00 41.25 191 LEU A O 1
ATOM 1566 N N . PRO A 1 192 ? 47.531 8.302 -5.987 1.00 41.34 192 PRO A N 1
ATOM 1567 C CA . PRO A 1 192 ? 48.092 9.435 -5.269 1.00 41.34 192 PRO A CA 1
ATOM 1568 C C . PRO A 1 192 ? 47.046 10.550 -5.094 1.00 41.34 192 PRO A C 1
ATOM 1570 O O . PRO A 1 192 ? 46.153 10.700 -5.935 1.00 41.34 192 PRO A O 1
ATOM 1573 N N . PRO A 1 193 ? 47.150 11.354 -4.020 1.00 39.47 193 PRO A N 1
ATOM 1574 C CA . PRO A 1 193 ? 46.139 12.349 -3.695 1.00 39.47 193 PRO A CA 1
ATOM 1575 C C . PRO A 1 193 ? 46.087 13.465 -4.755 1.00 39.47 193 PRO A C 1
ATOM 1577 O O . PRO A 1 193 ? 47.139 13.962 -5.171 1.00 39.47 193 PRO A O 1
ATOM 1580 N N . PRO A 1 194 ? 44.888 13.907 -5.181 1.00 41.00 194 PRO A N 1
ATOM 1581 C CA . PRO A 1 194 ? 44.741 15.091 -6.020 1.00 41.00 194 PRO A CA 1
ATOM 1582 C C . PRO A 1 194 ? 45.036 16.378 -5.221 1.00 41.00 194 PRO A C 1
ATOM 1584 O O . PRO A 1 194 ? 44.908 16.393 -3.993 1.00 41.00 194 PRO A O 1
ATOM 1587 N N . PRO A 1 195 ? 45.436 17.475 -5.893 1.00 37.12 195 PRO A N 1
ATOM 1588 C CA . PRO A 1 195 ? 45.836 18.700 -5.218 1.00 37.12 195 PRO A CA 1
ATOM 1589 C C . PRO A 1 195 ? 44.644 19.378 -4.538 1.00 37.12 195 PRO A C 1
ATOM 1591 O O . PRO A 1 195 ? 43.544 19.464 -5.084 1.00 37.12 195 PRO A O 1
ATOM 1594 N N . LEU A 1 196 ? 44.912 19.883 -3.335 1.00 44.00 196 LEU A N 1
ATOM 1595 C CA . LEU A 1 196 ? 43.973 20.582 -2.467 1.00 44.00 196 LEU A CA 1
ATOM 1596 C C . LEU A 1 196 ? 43.390 21.816 -3.170 1.00 44.00 196 LEU A C 1
ATOM 1598 O O . LEU A 1 196 ? 44.072 22.827 -3.335 1.00 44.00 196 LEU A O 1
ATOM 1602 N N . VAL A 1 197 ? 42.105 21.755 -3.515 1.00 39.72 197 VAL A N 1
ATOM 1603 C CA . VAL A 1 197 ? 41.281 22.939 -3.773 1.00 39.72 197 VAL A CA 1
ATOM 1604 C C . VAL A 1 197 ? 40.222 22.992 -2.685 1.00 39.72 197 VAL A C 1
ATOM 1606 O O . VAL A 1 197 ? 39.368 22.114 -2.573 1.00 39.72 197 VAL A O 1
ATOM 1609 N N . GLY A 1 198 ? 40.333 24.014 -1.840 1.00 44.94 198 GLY A N 1
ATOM 1610 C CA . GLY A 1 198 ? 39.414 24.259 -0.744 1.00 44.94 198 GLY A CA 1
ATOM 1611 C C . GLY A 1 198 ? 38.022 24.614 -1.253 1.00 44.94 198 GLY A C 1
ATOM 1612 O O . GLY A 1 198 ? 37.852 25.536 -2.047 1.00 44.94 198 GLY A O 1
ATOM 1613 N N . SER A 1 199 ? 37.016 23.917 -0.740 1.00 39.62 199 SER A N 1
ATOM 1614 C CA . SER A 1 199 ? 35.659 24.442 -0.702 1.00 39.62 199 SER A CA 1
ATOM 1615 C C . SER A 1 199 ? 34.985 23.958 0.573 1.00 39.62 199 SER A C 1
ATOM 1617 O O . SER A 1 199 ? 34.659 22.784 0.733 1.00 39.62 199 SER A O 1
ATOM 1619 N N . SER A 1 200 ? 34.858 24.879 1.522 1.00 44.25 200 SER A N 1
ATOM 1620 C CA . SER A 1 200 ? 34.058 24.718 2.725 1.00 44.25 200 SER A CA 1
ATOM 1621 C C . SER A 1 200 ? 32.580 24.865 2.361 1.00 44.25 200 SER A C 1
ATOM 1623 O O . SER A 1 200 ? 32.126 25.974 2.074 1.00 44.25 200 SER A O 1
ATOM 1625 N N . ALA A 1 201 ? 31.824 23.774 2.418 1.00 39.28 201 ALA A N 1
ATOM 1626 C CA . ALA A 1 201 ? 30.370 23.821 2.521 1.00 39.28 201 ALA A CA 1
ATOM 1627 C C . ALA A 1 201 ? 29.947 22.954 3.720 1.00 39.28 201 ALA A C 1
ATOM 1629 O O . ALA A 1 201 ? 30.435 21.830 3.850 1.00 39.28 201 ALA A O 1
ATOM 1630 N N . PRO A 1 202 ? 29.103 23.468 4.632 1.00 42.56 202 PRO A N 1
ATOM 1631 C CA . PRO A 1 202 ? 28.679 22.723 5.810 1.00 42.56 202 PRO A CA 1
ATOM 1632 C C . PRO A 1 202 ? 27.707 21.596 5.421 1.00 42.56 202 PRO A C 1
ATOM 1634 O O . PRO A 1 202 ? 26.912 21.773 4.492 1.00 42.56 202 PRO A O 1
ATOM 1637 N N . PRO A 1 203 ? 27.728 20.449 6.123 1.00 42.41 203 PRO A N 1
ATOM 1638 C CA . PRO A 1 203 ? 26.805 19.359 5.849 1.00 42.41 203 PRO A CA 1
ATOM 1639 C C . PRO A 1 203 ? 25.385 19.769 6.260 1.00 42.41 203 PRO A C 1
ATOM 1641 O O . PRO A 1 203 ? 25.128 20.118 7.413 1.00 42.41 203 PRO A O 1
ATOM 1644 N N . GLY A 1 204 ? 24.464 19.743 5.296 1.00 40.72 204 GLY A N 1
ATOM 1645 C CA . GLY A 1 204 ? 23.028 19.811 5.558 1.00 40.72 204 GLY A CA 1
ATOM 1646 C C . GLY A 1 204 ? 22.535 18.567 6.315 1.00 40.72 204 GLY A C 1
ATOM 1647 O O . GLY A 1 204 ? 23.259 17.573 6.405 1.00 40.72 204 GLY A O 1
ATOM 1648 N N . PRO A 1 205 ? 21.315 18.602 6.878 1.00 37.06 205 PRO A N 1
ATOM 1649 C CA . PRO A 1 205 ? 20.798 17.512 7.696 1.00 37.06 205 PRO A CA 1
ATOM 1650 C C . PRO A 1 205 ? 20.717 16.216 6.884 1.00 37.06 205 PRO A C 1
ATOM 1652 O O . PRO A 1 205 ? 20.159 16.189 5.786 1.00 37.06 205 PRO A O 1
ATOM 1655 N N . ALA A 1 206 ? 21.282 15.147 7.448 1.00 39.12 206 ALA A N 1
ATOM 1656 C CA . ALA A 1 206 ? 21.266 13.806 6.887 1.00 39.12 206 ALA A CA 1
ATOM 1657 C C . ALA A 1 206 ? 19.818 13.316 6.741 1.00 39.12 206 ALA A C 1
ATOM 1659 O O . ALA A 1 206 ? 19.176 12.896 7.706 1.00 39.12 206 ALA A O 1
ATOM 1660 N N . TYR A 1 207 ? 19.294 13.385 5.520 1.00 34.34 207 TYR A N 1
ATOM 1661 C CA . TYR A 1 207 ? 18.079 12.672 5.160 1.00 34.34 207 TYR A CA 1
ATOM 1662 C C . TYR A 1 207 ? 18.373 11.171 5.193 1.00 34.34 207 TYR A C 1
ATOM 1664 O O . TYR A 1 207 ? 19.318 10.701 4.561 1.00 34.34 207 TYR A O 1
ATOM 1672 N N . ARG A 1 208 ? 17.560 10.436 5.960 1.00 33.78 208 ARG A N 1
ATOM 1673 C CA . ARG A 1 208 ? 17.602 8.977 6.103 1.00 33.78 208 ARG A CA 1
ATOM 1674 C C . ARG A 1 208 ? 17.609 8.316 4.722 1.00 33.78 208 ARG A C 1
ATOM 1676 O O . ARG A 1 208 ? 16.604 8.360 4.013 1.00 33.78 208 ARG A O 1
ATOM 1683 N N . SER A 1 209 ? 18.712 7.674 4.355 1.00 34.62 209 SER A N 1
ATOM 1684 C CA . SER A 1 209 ? 18.778 6.803 3.186 1.00 34.62 209 SER A CA 1
ATOM 1685 C C . SER A 1 209 ? 18.085 5.481 3.510 1.00 34.62 209 SER A C 1
ATOM 1687 O O . SER A 1 209 ? 18.693 4.502 3.929 1.00 34.62 209 SER A O 1
ATOM 1689 N N . TRP A 1 210 ? 16.771 5.436 3.304 1.00 32.41 210 TRP A N 1
ATOM 1690 C CA . TRP A 1 210 ? 16.127 4.160 3.019 1.00 32.41 210 TRP A CA 1
ATOM 1691 C C . TRP A 1 210 ? 16.645 3.705 1.651 1.00 32.41 210 TRP A C 1
ATOM 1693 O O . TRP A 1 210 ? 16.359 4.342 0.638 1.00 32.41 210 TRP A O 1
ATOM 1703 N N . THR A 1 211 ? 17.465 2.656 1.615 1.00 39.69 211 THR A N 1
ATOM 1704 C CA . THR A 1 211 ? 17.901 2.011 0.373 1.00 39.69 211 THR A CA 1
ATOM 1705 C C . THR A 1 211 ? 16.912 0.891 0.038 1.00 39.69 211 THR A C 1
ATOM 1707 O O . THR A 1 211 ? 16.984 -0.193 0.623 1.00 39.69 211 THR A O 1
ATOM 1710 N N . PRO A 1 212 ? 15.943 1.116 -0.876 1.00 41.84 212 PRO A N 1
ATOM 1711 C CA . PRO A 1 212 ? 15.153 0.016 -1.409 1.00 41.84 212 PRO A CA 1
ATOM 1712 C C . PRO A 1 212 ? 16.082 -1.004 -2.071 1.00 41.84 212 PRO A C 1
ATOM 1714 O O . PRO A 1 212 ? 17.151 -0.610 -2.559 1.00 41.84 212 PRO A O 1
ATOM 1717 N N . PRO A 1 213 ? 15.682 -2.289 -2.113 1.00 43.22 213 PRO A N 1
ATOM 1718 C CA . PRO A 1 213 ? 16.437 -3.295 -2.842 1.00 43.22 213 PRO A CA 1
ATOM 1719 C C . PRO A 1 213 ? 16.569 -2.871 -4.311 1.00 43.22 213 PRO A C 1
ATOM 1721 O O . PRO A 1 213 ? 15.818 -2.014 -4.779 1.00 43.22 213 PRO A O 1
ATOM 1724 N N . ASP A 1 214 ? 17.545 -3.463 -4.998 1.00 52.78 214 ASP A N 1
ATOM 1725 C CA . ASP A 1 214 ? 17.827 -3.301 -6.428 1.00 52.78 214 ASP A CA 1
ATOM 1726 C C . ASP A 1 214 ? 16.561 -3.041 -7.281 1.00 52.78 214 ASP A C 1
ATOM 1728 O O . ASP A 1 214 ? 15.485 -3.583 -7.006 1.00 52.78 214 ASP A O 1
ATOM 1732 N N . ARG A 1 215 ? 16.692 -2.202 -8.316 1.00 49.59 215 ARG A N 1
ATOM 1733 C CA . ARG A 1 215 ? 15.634 -1.709 -9.219 1.00 49.59 215 ARG A CA 1
ATOM 1734 C C . ARG A 1 215 ? 14.677 -2.818 -9.671 1.00 49.59 215 ARG A C 1
ATOM 1736 O O . ARG A 1 215 ? 13.468 -2.592 -9.756 1.00 49.59 215 ARG A O 1
ATOM 1743 N N . GLU A 1 216 ? 15.208 -4.013 -9.910 1.00 51.88 216 GLU A N 1
ATOM 1744 C CA . GLU A 1 216 ? 14.463 -5.213 -10.306 1.00 51.88 216 GLU A CA 1
ATOM 1745 C C . GLU A 1 216 ? 13.656 -5.814 -9.144 1.00 51.88 216 GLU A C 1
ATOM 1747 O O . GLU A 1 216 ? 12.463 -6.112 -9.267 1.00 51.88 216 GLU A O 1
ATOM 1752 N N . ALA A 1 217 ? 14.272 -5.922 -7.967 1.00 52.62 217 ALA A N 1
ATOM 1753 C CA . ALA A 1 217 ? 13.686 -6.542 -6.785 1.00 52.62 217 ALA A CA 1
ATOM 1754 C C . ALA A 1 217 ? 12.458 -5.781 -6.262 1.00 52.62 217 ALA A C 1
ATOM 1756 O O . ALA A 1 217 ? 11.507 -6.408 -5.781 1.00 52.62 217 ALA A O 1
ATOM 1757 N N . TRP A 1 218 ? 12.432 -4.449 -6.379 1.00 59.62 218 TRP A N 1
ATOM 1758 C CA . TRP A 1 218 ? 11.266 -3.649 -5.985 1.00 59.62 218 TRP A CA 1
ATOM 1759 C C . TRP A 1 218 ? 10.057 -3.878 -6.910 1.00 59.62 218 TRP A C 1
ATOM 1761 O O . TRP A 1 218 ? 8.948 -4.118 -6.425 1.00 59.62 218 TRP A O 1
ATOM 1771 N N . ARG A 1 219 ? 10.268 -3.897 -8.235 1.00 60.00 219 ARG A N 1
ATOM 1772 C CA . ARG A 1 219 ? 9.204 -4.128 -9.236 1.00 60.00 219 ARG A CA 1
ATOM 1773 C C . ARG A 1 219 ? 8.577 -5.511 -9.092 1.00 60.00 219 ARG A C 1
ATOM 1775 O O . ARG A 1 219 ? 7.352 -5.643 -9.091 1.00 60.00 219 ARG A O 1
ATOM 1782 N N . ILE A 1 220 ? 9.423 -6.527 -8.919 1.00 55.97 220 ILE A N 1
ATOM 1783 C CA . ILE A 1 220 ? 9.007 -7.921 -8.734 1.00 55.97 220 ILE A CA 1
ATOM 1784 C C . ILE A 1 220 ? 8.240 -8.079 -7.418 1.00 55.97 220 ILE A C 1
ATOM 1786 O O . ILE A 1 220 ? 7.187 -8.715 -7.398 1.00 55.97 220 ILE A O 1
ATOM 1790 N N . SER A 1 221 ? 8.715 -7.463 -6.331 1.00 55.31 221 SER A N 1
ATOM 1791 C CA . SER A 1 221 ? 8.043 -7.537 -5.026 1.00 55.31 221 SER A CA 1
ATOM 1792 C C . SER A 1 221 ? 6.658 -6.885 -5.055 1.00 55.31 221 SER A C 1
ATOM 1794 O O . SER A 1 221 ? 5.703 -7.463 -4.541 1.00 55.31 221 SER A O 1
ATOM 1796 N N . MET A 1 222 ? 6.516 -5.729 -5.710 1.00 65.06 222 MET A N 1
ATOM 1797 C CA . MET A 1 222 ? 5.228 -5.037 -5.837 1.00 65.06 222 MET A CA 1
ATOM 1798 C C . MET A 1 222 ? 4.193 -5.873 -6.611 1.00 65.06 222 MET A C 1
ATOM 1800 O O . MET A 1 222 ? 3.048 -6.004 -6.173 1.00 65.06 222 MET A O 1
ATOM 1804 N N . LEU A 1 223 ? 4.591 -6.480 -7.736 1.00 57.03 223 LEU A N 1
ATOM 1805 C CA . LEU A 1 223 ? 3.716 -7.358 -8.522 1.00 57.03 223 LEU A CA 1
ATOM 1806 C C . LEU A 1 223 ? 3.368 -8.650 -7.771 1.00 57.03 223 LEU A C 1
ATOM 1808 O O . LEU A 1 223 ? 2.210 -9.070 -7.778 1.00 57.03 223 LEU A O 1
ATOM 1812 N N . ALA A 1 224 ? 4.346 -9.270 -7.107 1.00 56.53 224 ALA A N 1
ATOM 1813 C CA . ALA A 1 224 ? 4.147 -10.509 -6.362 1.00 56.53 224 ALA A CA 1
ATOM 1814 C C . ALA A 1 224 ? 3.170 -10.333 -5.188 1.00 56.53 224 ALA A C 1
ATOM 1816 O O . ALA A 1 224 ? 2.269 -11.155 -5.018 1.00 56.53 224 ALA A O 1
ATOM 1817 N N . GLU A 1 225 ? 3.301 -9.258 -4.407 1.00 59.38 225 GLU A N 1
ATOM 1818 C CA . GLU A 1 225 ? 2.401 -8.978 -3.280 1.00 59.38 225 GLU A CA 1
ATOM 1819 C C . GLU A 1 225 ? 0.969 -8.674 -3.742 1.00 59.38 225 GLU A C 1
ATOM 1821 O O . GLU A 1 225 ? 0.005 -9.171 -3.155 1.00 59.38 225 GLU A O 1
ATOM 1826 N N . TRP A 1 226 ? 0.798 -7.954 -4.855 1.00 62.56 226 TRP A N 1
ATOM 1827 C CA . TRP A 1 226 ? -0.536 -7.728 -5.415 1.00 62.56 226 TRP A CA 1
ATOM 1828 C C . TRP A 1 226 ? -1.195 -9.018 -5.928 1.00 62.56 226 TRP A C 1
ATOM 1830 O O . TRP A 1 226 ? -2.382 -9.249 -5.676 1.00 62.56 226 TRP A O 1
ATOM 1840 N N . MET A 1 227 ? -0.440 -9.885 -6.615 1.00 53.62 227 MET A N 1
ATOM 1841 C CA . MET A 1 227 ? -0.961 -11.163 -7.117 1.00 53.62 227 MET A CA 1
ATOM 1842 C C . MET A 1 227 ? -1.412 -12.091 -5.979 1.00 53.62 227 MET A C 1
ATOM 1844 O O . MET A 1 227 ? -2.468 -12.717 -6.090 1.00 53.62 227 MET A O 1
ATOM 1848 N N . LYS A 1 228 ? -0.683 -12.122 -4.853 1.00 58.81 228 LYS A N 1
ATOM 1849 C CA . LYS A 1 228 ? -1.088 -12.872 -3.648 1.00 58.81 228 LYS A CA 1
ATOM 1850 C C . LYS A 1 228 ? -2.414 -12.371 -3.072 1.00 58.81 228 LYS A C 1
ATOM 1852 O O . LYS A 1 228 ? -3.283 -13.175 -2.744 1.00 58.81 228 LYS A O 1
ATOM 1857 N N . GLY A 1 229 ? -2.610 -11.051 -3.016 1.00 51.19 229 GLY A N 1
ATOM 1858 C CA . GLY A 1 229 ? -3.859 -10.450 -2.533 1.00 51.19 229 GLY A CA 1
ATOM 1859 C C . GLY A 1 229 ? -5.095 -10.818 -3.368 1.00 51.19 229 GLY A C 1
ATOM 1860 O O . GLY A 1 229 ? -6.194 -10.925 -2.827 1.00 51.19 229 GLY A O 1
ATOM 1861 N N . LYS A 1 230 ? -4.936 -11.059 -4.678 1.00 51.44 230 LYS A N 1
ATOM 1862 C CA . LYS A 1 230 ? -6.022 -11.542 -5.554 1.00 51.44 230 LYS A CA 1
ATOM 1863 C C . LYS A 1 230 ? -6.316 -13.034 -5.359 1.00 51.44 230 LYS A C 1
ATOM 1865 O O . LYS A 1 230 ? -7.488 -13.397 -5.393 1.00 51.44 230 LYS A O 1
ATOM 1870 N N . ALA A 1 231 ? -5.304 -13.875 -5.133 1.00 43.88 231 ALA A N 1
ATOM 1871 C CA . ALA A 1 231 ? -5.485 -15.318 -4.937 1.00 43.88 231 ALA A CA 1
ATOM 1872 C C . ALA A 1 231 ? -6.359 -15.633 -3.707 1.00 43.88 231 ALA A C 1
ATOM 1874 O O . ALA A 1 231 ? -7.332 -16.374 -3.823 1.00 43.88 231 ALA A O 1
ATOM 1875 N N . HIS A 1 232 ? -6.117 -14.953 -2.582 1.00 41.31 232 HIS A N 1
ATOM 1876 C CA . HIS A 1 232 ? -6.936 -15.106 -1.372 1.00 41.31 232 HIS A CA 1
ATOM 1877 C C . HIS A 1 232 ? -8.394 -14.653 -1.542 1.00 41.31 232 HIS A C 1
ATOM 1879 O O . HIS A 1 232 ? -9.287 -15.151 -0.862 1.00 41.31 232 HIS A O 1
ATOM 1885 N N . HIS A 1 233 ? -8.670 -13.727 -2.465 1.00 39.88 233 HIS A N 1
ATOM 1886 C CA . HIS A 1 233 ? -10.042 -13.299 -2.744 1.00 39.88 233 HIS A CA 1
ATOM 1887 C C . HIS A 1 233 ? -10.793 -14.272 -3.667 1.00 39.88 233 HIS A C 1
ATOM 1889 O O . HIS A 1 233 ? -12.021 -14.271 -3.675 1.00 39.88 233 HIS A O 1
ATOM 1895 N N . VAL A 1 234 ? -10.075 -15.094 -4.441 1.00 42.47 234 VAL A N 1
ATOM 1896 C CA . VAL A 1 234 ? -10.670 -16.167 -5.251 1.00 42.47 234 VAL A CA 1
ATOM 1897 C C . VAL A 1 234 ? -10.978 -17.383 -4.378 1.00 42.47 234 VAL A C 1
ATOM 1899 O O . VAL A 1 234 ? -12.083 -17.903 -4.475 1.00 42.47 234 VAL A O 1
ATOM 1902 N N . GLU A 1 235 ? -10.075 -17.774 -3.472 1.00 38.94 235 GLU A N 1
ATOM 1903 C CA . GLU A 1 235 ? -10.294 -18.898 -2.541 1.00 38.94 235 GLU A CA 1
ATOM 1904 C C . GLU A 1 235 ? -11.496 -18.656 -1.611 1.00 38.94 235 GLU A C 1
ATOM 1906 O O . GLU A 1 235 ? -12.407 -19.482 -1.568 1.00 38.94 235 GLU A O 1
ATOM 1911 N N . ASN A 1 236 ? -11.611 -17.468 -1.004 1.00 39.59 236 ASN A N 1
ATOM 1912 C CA . ASN A 1 236 ? -12.766 -17.127 -0.156 1.00 39.59 236 ASN A CA 1
ATOM 1913 C C . ASN A 1 236 ? -14.102 -17.063 -0.922 1.00 39.59 236 ASN A C 1
ATOM 1915 O O . ASN A 1 236 ? -15.171 -17.141 -0.319 1.00 39.59 236 ASN A O 1
ATOM 1919 N N . LYS A 1 237 ? -14.068 -16.889 -2.249 1.00 38.72 237 LYS A N 1
ATOM 1920 C CA . LYS A 1 237 ? -15.277 -16.856 -3.083 1.00 38.72 237 LYS A CA 1
ATOM 1921 C C . LYS A 1 237 ? -15.714 -18.252 -3.529 1.00 38.72 237 LYS A C 1
ATOM 1923 O O . LYS A 1 237 ? -16.884 -18.422 -3.850 1.00 38.72 237 LYS A O 1
ATOM 1928 N N . VAL A 1 238 ? -14.801 -19.224 -3.547 1.00 41.28 238 VAL A N 1
ATOM 1929 C CA . VAL A 1 238 ? -15.119 -20.631 -3.824 1.00 41.28 238 VAL A CA 1
ATOM 1930 C C . VAL A 1 238 ? -15.742 -21.280 -2.585 1.00 41.28 238 VAL A C 1
ATOM 1932 O O . VAL A 1 238 ? -16.780 -21.917 -2.713 1.00 41.28 238 VAL A O 1
ATOM 1935 N N . GLU A 1 239 ? -15.225 -21.007 -1.382 1.00 40.69 239 GLU A N 1
ATOM 1936 C CA . GLU A 1 239 ? -15.827 -21.517 -0.134 1.00 40.69 239 GLU A CA 1
ATOM 1937 C C . GLU A 1 239 ? -17.223 -20.930 0.150 1.00 40.69 239 GLU A C 1
ATOM 1939 O O . GLU A 1 239 ? -18.096 -21.619 0.671 1.00 40.69 239 GLU A O 1
ATOM 1944 N N . ALA A 1 240 ? -17.485 -19.680 -0.249 1.00 43.19 240 ALA A N 1
ATOM 1945 C CA . ALA A 1 240 ? -18.795 -19.049 -0.057 1.00 43.19 240 ALA A CA 1
ATOM 1946 C C . ALA A 1 240 ? -19.903 -19.592 -0.985 1.00 43.19 240 ALA A C 1
ATOM 1948 O O . ALA A 1 240 ? -21.078 -19.335 -0.732 1.00 43.19 240 ALA A O 1
ATOM 1949 N N . VAL A 1 241 ? -19.556 -20.320 -2.054 1.00 44.72 241 VAL A N 1
ATOM 1950 C CA . VAL A 1 241 ? -20.527 -20.899 -3.004 1.00 44.72 241 VAL A CA 1
ATOM 1951 C C . VAL A 1 241 ? -20.893 -22.347 -2.638 1.00 44.72 241 VAL A C 1
ATOM 1953 O O . VAL A 1 241 ? -21.944 -22.829 -3.049 1.00 44.72 241 VAL A O 1
ATOM 1956 N N . GLU A 1 242 ? -20.109 -23.032 -1.800 1.00 46.34 242 GLU A N 1
ATOM 1957 C CA . GLU A 1 242 ? -20.387 -24.420 -1.377 1.00 46.34 242 GLU A CA 1
ATOM 1958 C C . GLU A 1 242 ? -21.332 -24.537 -0.158 1.00 46.34 242 GLU A C 1
ATOM 1960 O O . GLU A 1 242 ? -21.626 -25.637 0.314 1.00 46.34 242 GLU A O 1
ATOM 1965 N N . HIS A 1 243 ? -21.872 -23.416 0.333 1.00 42.00 243 HIS A N 1
ATOM 1966 C CA . HIS A 1 243 ? -22.815 -23.365 1.458 1.00 42.00 243 HIS A CA 1
ATOM 1967 C C . HIS A 1 243 ? -24.155 -22.682 1.124 1.00 42.00 243 HIS A C 1
ATOM 1969 O O . HIS A 1 243 ? -24.734 -21.992 1.962 1.00 42.00 243 HIS A O 1
ATOM 1975 N N . GLU A 1 244 ? -24.704 -22.918 -0.072 1.00 37.69 244 GLU A N 1
ATOM 1976 C CA . GLU A 1 244 ? -26.151 -22.762 -0.287 1.00 37.69 244 GLU A CA 1
ATOM 1977 C C . GLU A 1 244 ? -26.883 -24.062 0.108 1.00 37.69 244 GLU A C 1
ATOM 1979 O O . GLU A 1 244 ? -26.635 -25.112 -0.491 1.00 37.69 244 GLU A O 1
ATOM 1984 N N . PRO A 1 245 ? -27.783 -24.048 1.112 1.00 41.97 245 PRO A N 1
ATOM 1985 C CA . PRO A 1 245 ? -28.620 -25.203 1.399 1.00 41.97 245 PRO A CA 1
ATOM 1986 C C . PRO A 1 245 ? -29.670 -25.351 0.293 1.00 41.97 245 PRO A C 1
ATOM 1988 O O . PRO A 1 245 ? -30.440 -24.430 0.022 1.00 41.97 245 PRO A O 1
ATOM 1991 N N . ALA A 1 246 ? -29.700 -26.529 -0.331 1.00 43.44 246 ALA A N 1
ATOM 1992 C CA . ALA A 1 246 ? -30.753 -26.917 -1.258 1.00 43.44 246 ALA A CA 1
ATOM 1993 C C . ALA A 1 246 ? -32.126 -26.808 -0.569 1.00 43.44 246 ALA A C 1
ATOM 1995 O O . ALA A 1 246 ? -32.347 -27.426 0.475 1.00 43.44 246 ALA A O 1
ATOM 1996 N N . VAL A 1 247 ? -33.013 -26.003 -1.159 1.00 46.94 247 VAL A N 1
ATOM 1997 C CA . VAL A 1 247 ? -34.443 -25.906 -0.821 1.00 46.94 247 VAL A CA 1
ATOM 1998 C C . VAL A 1 247 ? -35.223 -26.937 -1.624 1.00 46.94 247 VAL A C 1
ATOM 2000 O O . VAL A 1 247 ? -34.944 -27.056 -2.839 1.00 46.94 247 VAL A O 1
#

Organism: NCBI:txid574789

Sequence (247 aa):
MGGLGPFPARWWEKWDAKDKYFSEDGSWKEEKKPDFNSLAEHLVFLARGQTWKTSEMCKDEFTALEDFLKKMLVYESTNRITVNEAVASEWAQKRAIADITEADPQCLLSLIRKTCNQLGPRLKEYNKLKEAQNAADAAEEDDLVDKDEKLRLKQHADHLYEQIYIKDEEKREAREAQDMTDTVIASPWELPPPPLVGSSAPPGPAYRSWTPPDREAWRISMLAEWMKGKAHHVENKVEAVEHEPAV

pLDDT: mean 72.65, std 18.66, range [32.41, 96.5]